Protein AF-A0A658Z6R3-F1 (afdb_monomer_lite)

Secondary structure (DSSP, 8-state):
--SS-SS--BPPPGGG-TTHHHHHHH-HHHHTTTT-BTTGGGGGT------TTTHHHHHHHHHHHHHHH-S-HHHHHHHT-TT--HHHHHHHHHHHH-STT-HHHHTT-TTGGG-PPPPPPHHHHHHTT-HHHHHHH--SHHHHHHHHHHHHHTT-HHHHHHHHHHS---HHHHHHHTT-TT-HHHHH--HHHHTTSTT--HHHHHHHHHTT-S-TTPPPSSTTTT--HHHHHHHHT-HHHHHHHHHTT---GGGTT-

Structure (mmCIF, N/CA/C/O backbone):
data_AF-A0A658Z6R3-F1
#
_entry.id   AF-A0A658Z6R3-F1
#
loop_
_atom_site.group_PDB
_atom_site.id
_atom_site.type_symbol
_atom_site.label_atom_id
_atom_site.label_alt_id
_atom_site.label_comp_id
_atom_site.label_asym_id
_atom_site.label_entity_id
_atom_site.label_seq_id
_atom_site.pdbx_PDB_ins_code
_atom_site.Cartn_x
_atom_site.Cartn_y
_atom_site.Cartn_z
_atom_site.occupancy
_atom_site.B_iso_or_equiv
_atom_site.auth_seq_id
_atom_site.auth_comp_id
_atom_site.auth_asym_id
_atom_site.auth_atom_id
_atom_site.pdbx_PDB_model_num
ATOM 1 N N . MET A 1 1 ? 23.728 -5.553 -7.363 1.00 63.38 1 MET A N 1
ATOM 2 C CA . MET A 1 1 ? 22.760 -4.531 -7.816 1.00 63.38 1 MET A CA 1
ATOM 3 C C . MET A 1 1 ? 21.597 -5.253 -8.490 1.00 63.38 1 MET A C 1
ATOM 5 O O . MET A 1 1 ? 21.820 -6.339 -9.016 1.00 63.38 1 MET A O 1
ATOM 9 N N . THR A 1 2 ? 20.386 -4.711 -8.434 1.00 65.00 2 THR A N 1
ATOM 10 C CA . THR A 1 2 ? 19.168 -5.293 -9.037 1.00 65.00 2 THR A CA 1
ATOM 11 C C . THR A 1 2 ? 18.876 -4.609 -10.367 1.00 65.00 2 THR A C 1
ATOM 13 O O . THR A 1 2 ? 19.195 -3.437 -10.507 1.00 65.00 2 THR A O 1
ATOM 16 N N . LEU A 1 3 ? 18.294 -5.309 -11.343 1.00 66.62 3 LEU A N 1
ATOM 17 C CA . LEU A 1 3 ? 18.075 -4.742 -12.686 1.00 66.62 3 LEU A CA 1
ATOM 18 C C . LEU A 1 3 ? 17.017 -3.631 -12.736 1.00 66.62 3 LEU A C 1
ATOM 20 O O . LEU A 1 3 ? 17.041 -2.833 -13.664 1.00 66.62 3 LEU A O 1
ATOM 24 N N . THR A 1 4 ? 16.109 -3.605 -11.766 1.00 65.62 4 THR A N 1
ATOM 25 C CA . THR A 1 4 ? 15.016 -2.636 -11.595 1.00 65.62 4 THR A CA 1
ATOM 26 C C . THR A 1 4 ? 15.141 -1.972 -10.218 1.00 65.62 4 THR A C 1
ATOM 28 O O . THR A 1 4 ? 16.241 -1.922 -9.658 1.00 65.62 4 THR A O 1
ATOM 31 N N . ASP A 1 5 ? 14.031 -1.518 -9.629 1.00 61.41 5 ASP A N 1
ATOM 32 C CA . ASP A 1 5 ? 13.997 -1.057 -8.245 1.00 61.41 5 ASP A CA 1
ATOM 33 C C . ASP A 1 5 ? 14.549 -2.120 -7.274 1.00 61.41 5 ASP A C 1
ATOM 35 O O . ASP A 1 5 ? 14.272 -3.316 -7.377 1.00 61.41 5 ASP A O 1
ATOM 39 N N . HIS A 1 6 ? 15.370 -1.675 -6.320 1.00 56.41 6 HIS A N 1
ATOM 40 C CA . HIS A 1 6 ? 15.868 -2.493 -5.215 1.00 56.41 6 HIS A CA 1
ATOM 41 C C . HIS A 1 6 ? 14.731 -3.057 -4.345 1.00 56.41 6 HIS A C 1
ATOM 43 O O . HIS A 1 6 ? 14.948 -4.039 -3.634 1.00 56.41 6 HIS A O 1
ATOM 49 N N . PHE A 1 7 ? 13.540 -2.451 -4.411 1.00 55.22 7 PHE A N 1
ATOM 50 C CA . PHE A 1 7 ? 12.362 -2.800 -3.616 1.00 55.22 7 PHE A CA 1
ATOM 51 C C . PHE A 1 7 ? 11.193 -3.357 -4.436 1.00 55.22 7 PHE A C 1
ATOM 53 O O . PHE A 1 7 ? 10.293 -3.958 -3.850 1.00 55.22 7 PHE A O 1
ATOM 60 N N . ASP A 1 8 ? 11.206 -3.192 -5.763 1.00 62.53 8 ASP A N 1
ATOM 61 C CA . ASP A 1 8 ? 10.191 -3.737 -6.666 1.00 62.53 8 ASP A CA 1
ATOM 62 C C . ASP A 1 8 ? 10.819 -4.238 -7.977 1.00 62.53 8 ASP A C 1
ATOM 64 O O . ASP A 1 8 ? 11.625 -3.592 -8.647 1.00 62.53 8 ASP A O 1
ATOM 68 N N . ASN A 1 9 ? 10.433 -5.446 -8.353 1.00 72.12 9 ASN A N 1
ATOM 69 C CA . ASN A 1 9 ? 10.895 -6.096 -9.567 1.00 72.12 9 ASN A CA 1
ATOM 70 C C . ASN A 1 9 ? 9.853 -6.062 -10.693 1.00 72.12 9 ASN A C 1
ATOM 72 O O . ASN A 1 9 ? 10.046 -6.622 -11.779 1.00 72.12 9 ASN A O 1
ATOM 76 N N . ALA A 1 10 ? 8.714 -5.434 -10.430 1.00 76.31 10 ALA A N 1
ATOM 77 C CA . ALA A 1 10 ? 7.759 -5.075 -11.447 1.00 76.31 10 ALA A CA 1
ATOM 78 C C . ALA A 1 10 ? 8.266 -3.860 -12.236 1.00 76.31 10 ALA A C 1
ATOM 80 O O . ALA A 1 10 ? 8.865 -2.937 -11.685 1.00 76.31 10 ALA A O 1
ATOM 81 N N . ILE A 1 11 ? 8.009 -3.847 -13.544 1.00 76.12 11 ILE A N 1
ATOM 82 C CA . ILE A 1 11 ? 8.228 -2.647 -14.353 1.00 76.12 11 ILE A CA 1
ATOM 83 C C . ILE A 1 11 ? 7.283 -1.567 -13.815 1.00 76.12 11 ILE A C 1
ATOM 85 O O . ILE A 1 11 ? 6.076 -1.800 -13.770 1.00 76.12 11 ILE A O 1
ATOM 89 N N . PRO A 1 12 ? 7.775 -0.404 -13.389 1.00 72.00 12 PRO A N 1
ATOM 90 C CA . PRO A 1 12 ? 6.923 0.610 -12.784 1.00 72.00 12 PRO A CA 1
ATOM 91 C C . PRO A 1 12 ? 5.957 1.215 -13.813 1.00 72.00 12 PRO A C 1
ATOM 93 O O . PRO A 1 12 ? 6.217 1.158 -15.021 1.00 72.00 12 PRO A O 1
ATOM 96 N N . PRO A 1 13 ? 4.842 1.810 -13.356 1.00 74.94 13 PRO A N 1
ATOM 97 C CA . PRO A 1 13 ? 3.858 2.435 -14.233 1.00 74.94 13 PRO A CA 1
ATOM 98 C C . PRO A 1 13 ? 4.457 3.441 -15.225 1.00 74.94 13 PRO A C 1
ATOM 100 O O . PRO A 1 13 ? 5.389 4.169 -14.887 1.00 74.94 13 PRO A O 1
ATOM 103 N N . VAL A 1 14 ? 3.881 3.527 -16.433 1.00 73.31 14 VAL A N 1
ATOM 104 C CA . VAL A 1 14 ? 4.395 4.333 -17.566 1.00 73.31 14 VAL A CA 1
ATOM 105 C C . VAL A 1 14 ? 4.674 5.799 -17.213 1.00 73.31 14 VAL A C 1
ATOM 107 O O . VAL A 1 14 ? 5.617 6.391 -17.733 1.00 73.31 14 VAL A O 1
ATOM 110 N N . PHE A 1 15 ? 3.904 6.378 -16.293 1.00 72.06 15 PHE A N 1
ATOM 111 C CA . PHE A 1 15 ? 4.024 7.785 -15.919 1.00 72.06 15 PHE A CA 1
ATOM 112 C C . PHE A 1 15 ? 5.276 8.110 -15.091 1.00 72.06 15 PHE A C 1
ATOM 114 O O . PHE A 1 15 ? 5.607 9.281 -14.921 1.00 72.06 15 PHE A O 1
ATOM 121 N N . TYR A 1 16 ? 6.002 7.091 -14.623 1.00 70.56 16 TYR A N 1
ATOM 122 C CA . TYR A 1 16 ? 7.314 7.249 -13.994 1.00 70.56 16 TYR A CA 1
ATOM 123 C C . TYR A 1 16 ? 8.479 7.255 -15.004 1.00 70.56 16 TYR A C 1
ATOM 125 O O . TYR A 1 16 ? 9.628 7.403 -14.603 1.00 70.56 16 TYR A O 1
ATOM 133 N N . HIS A 1 17 ? 8.242 7.056 -16.308 1.00 74.38 17 HIS A N 1
ATOM 134 C CA . HIS A 1 17 ? 9.320 6.882 -17.296 1.00 74.38 17 HIS A CA 1
ATOM 135 C C . HIS A 1 17 ? 9.722 8.197 -17.981 1.00 74.38 17 HIS A C 1
ATOM 137 O O . HIS A 1 17 ? 8.868 8.936 -18.467 1.00 74.38 17 HIS A O 1
ATOM 143 N N . GLU A 1 18 ? 11.034 8.441 -18.138 1.00 75.12 18 GLU A N 1
ATOM 144 C CA . GLU A 1 18 ? 11.588 9.644 -18.809 1.00 75.12 18 GLU A CA 1
ATOM 145 C C . GLU A 1 18 ? 11.039 9.826 -20.236 1.00 75.12 18 GLU A C 1
ATOM 147 O O . GLU A 1 18 ? 10.797 10.942 -20.690 1.00 75.12 18 GLU A O 1
ATOM 152 N N . HIS A 1 19 ? 10.802 8.723 -20.949 1.00 83.12 19 HIS A N 1
ATOM 153 C CA . HIS A 1 19 ? 10.333 8.734 -22.336 1.00 83.12 19 HIS A CA 1
ATOM 154 C C . HIS A 1 19 ? 8.856 8.348 -22.476 1.00 83.12 19 HIS A C 1
ATOM 156 O O . HIS A 1 19 ? 8.460 7.855 -23.531 1.00 83.12 19 HIS A O 1
ATOM 162 N N . GLN A 1 20 ? 8.038 8.570 -21.441 1.00 83.31 20 GLN A N 1
ATOM 163 C CA . GLN A 1 20 ? 6.630 8.155 -21.411 1.00 83.31 20 GLN A CA 1
ATOM 164 C C . GLN A 1 20 ? 5.836 8.541 -22.670 1.00 83.31 20 GLN A C 1
ATOM 166 O O . GLN A 1 20 ? 5.131 7.696 -23.214 1.00 83.31 20 GLN A O 1
ATOM 171 N N . SER A 1 21 ? 5.999 9.763 -23.196 1.00 86.88 21 SER A N 1
ATOM 172 C CA . SER A 1 21 ? 5.262 10.233 -24.380 1.00 86.88 21 SER A CA 1
ATOM 173 C C . SER A 1 21 ? 5.537 9.363 -25.603 1.00 86.88 21 SER A C 1
ATOM 175 O O . SER A 1 21 ? 4.615 8.976 -26.307 1.00 86.88 21 SER A O 1
ATOM 177 N N . PHE A 1 22 ? 6.796 8.957 -25.811 1.00 89.81 22 PHE A N 1
ATOM 178 C CA . PHE A 1 22 ? 7.153 8.085 -26.929 1.00 89.81 22 PHE A CA 1
ATOM 179 C C . PHE A 1 22 ? 6.397 6.753 -26.870 1.00 89.81 22 PHE A C 1
ATOM 181 O O . PHE A 1 22 ? 5.929 6.277 -27.902 1.00 89.81 22 PHE A O 1
ATOM 188 N N . PHE A 1 23 ? 6.248 6.166 -25.682 1.00 89.06 23 PHE A N 1
ATOM 189 C CA . PHE A 1 23 ? 5.534 4.901 -25.522 1.00 89.06 23 PHE A CA 1
ATOM 190 C C . PHE A 1 23 ? 4.021 5.079 -25.633 1.00 89.06 23 PHE A C 1
ATOM 192 O O . PHE A 1 23 ? 3.391 4.362 -26.407 1.00 89.06 23 PHE A O 1
ATOM 199 N N . LEU A 1 24 ? 3.461 6.083 -24.955 1.00 88.00 24 LEU A N 1
ATOM 200 C CA . LEU A 1 24 ? 2.031 6.404 -24.997 1.00 88.00 24 LEU A CA 1
ATOM 201 C C . LEU A 1 24 ? 1.531 6.689 -26.421 1.00 88.00 24 LEU A C 1
ATOM 203 O O . LEU A 1 24 ? 0.444 6.247 -26.794 1.00 88.00 24 LEU A O 1
ATOM 207 N N . ASP A 1 25 ? 2.341 7.370 -27.232 1.00 91.00 25 ASP A N 1
ATOM 208 C CA . ASP A 1 25 ? 1.963 7.762 -28.590 1.00 91.00 25 ASP A CA 1
ATOM 209 C C . ASP A 1 25 ? 2.066 6.606 -29.602 1.00 91.00 25 ASP A C 1
ATOM 211 O O . ASP A 1 25 ? 1.365 6.600 -30.618 1.00 91.00 25 ASP A O 1
ATOM 215 N N . ASN A 1 26 ? 2.939 5.620 -29.356 1.00 89.81 26 ASN A N 1
ATOM 216 C CA . ASN A 1 26 ? 3.305 4.615 -30.362 1.00 89.81 26 ASN A CA 1
ATOM 217 C C . ASN A 1 26 ? 2.865 3.182 -30.031 1.00 89.81 26 ASN A C 1
ATOM 219 O O . ASN A 1 26 ? 2.606 2.413 -30.965 1.00 89.81 26 ASN A O 1
ATOM 223 N N . PHE A 1 27 ? 2.754 2.822 -28.750 1.00 92.06 27 PHE A N 1
ATOM 224 C CA . PHE A 1 27 ? 2.609 1.437 -28.291 1.00 92.06 27 PHE A CA 1
ATOM 225 C C . PHE A 1 27 ? 1.583 1.348 -27.155 1.00 92.06 27 PHE A C 1
ATOM 227 O O . PHE A 1 27 ? 1.908 1.508 -25.983 1.00 92.06 27 PHE A O 1
ATOM 234 N N . LYS A 1 28 ? 0.312 1.128 -27.499 1.00 86.12 28 LYS A N 1
ATOM 235 C CA . LYS A 1 28 ? -0.775 1.159 -26.508 1.00 86.12 28 LYS A CA 1
ATOM 236 C C . LYS A 1 28 ? -0.770 -0.057 -25.589 1.00 86.12 28 LYS A C 1
ATOM 238 O O . LYS A 1 28 ? -1.047 0.082 -24.408 1.00 86.12 28 LYS A O 1
ATOM 243 N N . GLU A 1 29 ? -0.452 -1.234 -26.119 1.00 89.25 29 GLU A N 1
ATOM 244 C CA . GLU A 1 29 ? -0.552 -2.479 -25.356 1.00 89.25 29 GLU A CA 1
ATOM 245 C C . GLU A 1 29 ? 0.645 -2.653 -24.419 1.00 89.25 29 GLU A C 1
ATOM 247 O O . GLU A 1 29 ? 0.476 -3.097 -23.288 1.00 89.25 29 GLU A O 1
ATOM 252 N N . VAL A 1 30 ? 1.852 -2.245 -24.836 1.00 87.75 30 VAL A N 1
ATOM 253 C CA . VAL A 1 30 ? 3.039 -2.355 -23.971 1.00 87.75 30 VAL A CA 1
ATOM 254 C C . VAL A 1 30 ? 2.954 -1.422 -22.757 1.00 87.75 30 VAL A C 1
ATOM 256 O O . VAL A 1 30 ? 3.534 -1.704 -21.711 1.00 87.75 30 VAL A O 1
ATOM 259 N N . VAL A 1 31 ? 2.205 -0.322 -22.873 1.00 86.19 31 VAL A N 1
ATOM 260 C CA . VAL A 1 31 ? 1.947 0.599 -21.762 1.00 86.19 31 VAL A CA 1
ATOM 261 C C . VAL A 1 31 ? 1.102 -0.059 -20.673 1.00 86.19 31 VAL A C 1
ATOM 263 O O . VAL A 1 31 ? 1.350 0.200 -19.502 1.00 86.19 31 VAL A O 1
ATOM 266 N N . ASP A 1 32 ? 0.179 -0.952 -21.030 1.00 83.75 32 ASP A N 1
ATOM 267 C CA . ASP A 1 32 ? -0.632 -1.715 -20.068 1.00 83.75 32 ASP A CA 1
ATOM 268 C C . ASP A 1 32 ? 0.112 -2.943 -19.512 1.00 83.75 32 ASP A C 1
ATOM 270 O O . ASP A 1 32 ? -0.357 -3.625 -18.601 1.00 83.75 32 ASP A O 1
ATOM 274 N N . GLU A 1 33 ? 1.289 -3.246 -20.062 1.00 84.00 33 GLU A N 1
ATOM 275 C CA . GLU A 1 33 ? 2.176 -4.315 -19.602 1.00 84.00 33 GLU A CA 1
ATOM 276 C C . GLU A 1 33 ? 3.179 -3.863 -18.537 1.00 84.00 33 GLU A C 1
ATOM 278 O O . GLU A 1 33 ? 3.955 -4.682 -18.021 1.00 84.00 33 GLU A O 1
ATOM 283 N N . VAL A 1 34 ? 3.150 -2.578 -18.178 1.00 71.75 34 VAL A N 1
ATOM 284 C CA . VAL A 1 34 ? 3.758 -2.095 -16.939 1.00 71.75 34 VAL A CA 1
ATOM 285 C C . VAL A 1 34 ? 3.158 -2.889 -15.768 1.00 71.75 34 VAL A C 1
ATOM 287 O O . VAL A 1 34 ? 2.020 -3.341 -15.817 1.00 71.75 34 VAL A O 1
ATOM 290 N N . SER A 1 35 ? 3.960 -3.160 -14.747 1.00 71.12 35 SER A N 1
ATOM 291 C CA . SER A 1 35 ? 3.725 -4.116 -13.650 1.00 71.12 35 SER A CA 1
ATOM 292 C C . SER A 1 35 ? 4.043 -5.589 -13.943 1.00 71.12 35 SER A C 1
ATOM 294 O O . SER A 1 35 ? 3.906 -6.442 -13.062 1.00 71.12 35 SER A O 1
ATOM 296 N N . ARG A 1 36 ? 4.549 -5.929 -15.136 1.00 76.94 36 ARG A N 1
ATOM 297 C CA . ARG A 1 36 ? 5.179 -7.242 -15.351 1.00 76.94 36 ARG A CA 1
ATOM 298 C C . ARG A 1 36 ? 6.462 -7.360 -14.534 1.00 76.94 36 ARG A C 1
ATOM 300 O O . ARG A 1 36 ? 7.320 -6.486 -14.589 1.00 76.94 36 ARG A O 1
ATOM 307 N N . TYR A 1 37 ? 6.631 -8.489 -13.854 1.00 75.19 37 TYR A N 1
ATOM 308 C CA . TYR A 1 37 ? 7.883 -8.806 -13.173 1.00 75.19 37 TYR A CA 1
ATOM 309 C C . TYR A 1 37 ? 8.974 -9.135 -14.187 1.00 75.19 37 TYR A C 1
ATOM 311 O O . TYR A 1 37 ? 8.816 -10.054 -15.000 1.00 75.19 37 TYR A O 1
ATOM 319 N N . VAL A 1 38 ? 10.104 -8.437 -14.092 1.00 66.62 38 VAL A N 1
ATOM 320 C CA . VAL A 1 38 ? 11.268 -8.617 -14.975 1.00 66.62 38 VAL A CA 1
ATOM 321 C C . VAL A 1 38 ? 11.874 -10.024 -14.845 1.00 66.62 38 VAL A C 1
ATOM 323 O O . VAL A 1 38 ? 12.450 -10.556 -15.797 1.00 66.62 38 VAL A O 1
ATOM 326 N N . HIS A 1 39 ? 11.642 -10.688 -13.706 1.00 67.69 39 HIS A N 1
ATOM 327 C CA . HIS A 1 39 ? 12.049 -12.076 -13.437 1.00 67.69 39 HIS A CA 1
ATOM 328 C C . HIS A 1 39 ? 10.873 -13.076 -13.398 1.00 67.69 39 HIS A C 1
ATOM 330 O O . HIS A 1 39 ? 11.000 -14.179 -12.865 1.00 67.69 39 HIS A O 1
ATOM 336 N N . GLY A 1 40 ? 9.706 -12.716 -13.945 1.00 66.44 40 GLY A N 1
ATOM 337 C CA . GLY A 1 40 ? 8.499 -13.543 -13.843 1.00 66.44 40 GLY A CA 1
ATOM 338 C C . GLY A 1 40 ? 8.033 -13.738 -12.392 1.00 66.44 40 GLY A C 1
ATOM 339 O O . GLY A 1 40 ? 8.398 -12.975 -11.503 1.00 66.44 40 GLY A O 1
ATOM 340 N N . ASN A 1 41 ? 7.221 -14.767 -12.127 1.00 67.25 41 ASN A N 1
ATOM 341 C CA . ASN A 1 41 ? 6.588 -14.948 -10.810 1.00 67.25 41 ASN A CA 1
ATOM 342 C C . ASN A 1 41 ? 7.574 -15.190 -9.652 1.00 67.25 41 ASN A C 1
ATOM 344 O O . ASN A 1 41 ? 7.242 -14.850 -8.522 1.00 67.25 41 ASN A O 1
ATOM 348 N N . GLN A 1 42 ? 8.766 -15.741 -9.911 1.00 62.62 42 GLN A N 1
ATOM 349 C CA . GLN A 1 42 ? 9.811 -15.911 -8.883 1.00 62.62 42 GLN A CA 1
ATOM 350 C C . GLN A 1 42 ? 10.365 -14.564 -8.405 1.00 62.62 42 GLN A C 1
ATOM 352 O O . GLN A 1 42 ? 10.710 -14.394 -7.241 1.00 62.62 42 GLN A O 1
ATOM 357 N N . GLY A 1 43 ? 10.340 -13.572 -9.292 1.00 62.09 43 GLY A N 1
ATOM 358 C CA . GLY A 1 43 ? 10.730 -12.205 -9.008 1.00 62.09 43 GLY A CA 1
ATOM 359 C C . GLY A 1 43 ? 9.809 -11.434 -8.065 1.00 62.09 43 GLY A C 1
ATOM 360 O O . GLY A 1 43 ? 10.108 -10.278 -7.795 1.00 62.09 43 GLY A O 1
ATOM 361 N N . LYS A 1 44 ? 8.697 -12.028 -7.611 1.00 66.38 44 LYS A N 1
ATOM 362 C CA . LYS A 1 44 ? 7.804 -11.444 -6.597 1.00 66.38 44 LYS A CA 1
ATOM 363 C C . LYS A 1 44 ? 8.381 -11.529 -5.189 1.00 66.38 44 LYS A C 1
ATOM 365 O O . LYS A 1 44 ? 8.063 -10.693 -4.355 1.00 66.38 44 LYS A O 1
ATOM 370 N N . THR A 1 45 ? 9.157 -12.576 -4.922 1.00 61.12 45 THR A N 1
ATOM 371 C CA . THR A 1 45 ? 9.652 -12.906 -3.581 1.00 61.12 45 THR A CA 1
ATOM 372 C C . THR A 1 45 ? 11.166 -12.808 -3.491 1.00 61.12 45 THR A C 1
ATOM 374 O O . THR A 1 45 ? 11.668 -12.397 -2.453 1.00 61.12 45 THR A O 1
ATOM 377 N N . ASP A 1 46 ? 11.880 -13.125 -4.576 1.00 65.31 46 ASP A N 1
ATOM 378 C CA . ASP A 1 46 ? 13.340 -13.076 -4.632 1.00 65.31 46 ASP A CA 1
ATOM 379 C C . ASP A 1 46 ? 13.795 -12.175 -5.780 1.00 65.31 46 ASP A C 1
ATOM 381 O O . ASP A 1 46 ? 13.755 -12.560 -6.951 1.00 65.31 46 ASP A O 1
ATOM 385 N N . VAL A 1 47 ? 14.239 -10.960 -5.443 1.00 69.62 47 VAL A N 1
ATOM 386 C CA . VAL A 1 47 ? 14.840 -10.037 -6.414 1.00 69.62 47 VAL A CA 1
ATOM 387 C C . VAL A 1 47 ? 16.313 -10.430 -6.625 1.00 69.62 47 VAL A C 1
ATOM 389 O O . VAL A 1 47 ? 17.113 -10.330 -5.691 1.00 69.62 47 VAL A O 1
ATOM 392 N N . PRO A 1 48 ? 16.719 -10.877 -7.829 1.00 69.00 48 PRO A N 1
ATOM 393 C CA . PRO A 1 48 ? 18.090 -11.276 -8.117 1.00 69.00 48 PRO A CA 1
ATOM 394 C C . PRO A 1 48 ? 19.074 -10.116 -7.977 1.00 69.00 48 PRO A C 1
ATOM 396 O O . PRO A 1 48 ? 18.873 -9.013 -8.493 1.00 69.00 48 PRO A O 1
ATOM 399 N N . ILE A 1 49 ? 20.197 -10.402 -7.321 1.00 71.75 49 ILE A N 1
ATOM 400 C CA . ILE A 1 49 ? 21.301 -9.462 -7.150 1.00 71.75 49 ILE A CA 1
ATOM 401 C C . ILE A 1 49 ? 22.439 -9.880 -8.077 1.00 71.75 49 ILE A C 1
ATOM 403 O O . ILE A 1 49 ? 23.029 -10.946 -7.926 1.00 71.75 49 ILE A O 1
ATOM 407 N N . PHE A 1 50 ? 22.792 -9.003 -9.009 1.00 72.75 50 PHE A N 1
ATOM 408 C CA . PHE A 1 50 ? 23.884 -9.223 -9.949 1.00 72.75 50 PHE A CA 1
ATOM 409 C C . PHE A 1 50 ? 25.157 -8.511 -9.483 1.00 72.75 50 PHE A C 1
ATOM 411 O O . PHE A 1 50 ? 25.117 -7.392 -8.948 1.00 72.75 50 PHE A O 1
ATOM 418 N N . ASN A 1 51 ? 26.304 -9.145 -9.718 1.00 66.94 51 ASN A N 1
ATOM 419 C CA . ASN A 1 51 ? 27.604 -8.482 -9.645 1.00 66.94 51 ASN A CA 1
ATOM 420 C C . ASN A 1 51 ? 27.846 -7.650 -10.923 1.00 66.94 51 ASN A C 1
ATOM 422 O O . ASN A 1 51 ? 27.107 -7.756 -11.899 1.00 66.94 51 ASN A O 1
ATOM 426 N N . THR A 1 52 ? 28.888 -6.816 -10.933 1.00 69.88 52 THR A N 1
ATOM 427 C CA . THR A 1 52 ? 29.219 -5.939 -12.074 1.00 69.88 52 THR A CA 1
ATOM 428 C C . THR A 1 52 ? 29.510 -6.699 -13.370 1.00 69.88 52 THR A C 1
ATOM 430 O O . THR A 1 52 ? 29.209 -6.195 -14.450 1.00 69.88 52 THR A O 1
ATOM 433 N N . LYS A 1 53 ? 30.069 -7.910 -13.278 1.00 73.62 53 LYS A N 1
ATOM 434 C CA . LYS A 1 53 ? 30.441 -8.744 -14.428 1.00 73.62 53 LYS A CA 1
ATOM 435 C C . LYS A 1 53 ? 29.213 -9.338 -15.122 1.00 73.62 53 LYS A C 1
ATOM 437 O O . LYS A 1 53 ? 29.109 -9.271 -16.344 1.00 73.62 53 LYS A O 1
ATOM 442 N N . ASP A 1 54 ? 28.280 -9.876 -14.347 1.00 75.62 54 ASP A N 1
ATOM 443 C CA . ASP A 1 54 ? 27.097 -10.583 -14.854 1.00 75.62 54 ASP A CA 1
ATOM 444 C C . ASP A 1 54 ? 25.970 -9.621 -15.241 1.00 75.62 54 ASP A C 1
ATOM 446 O O . ASP A 1 54 ? 24.989 -9.995 -15.879 1.00 75.62 54 ASP A O 1
ATOM 450 N N . MET A 1 55 ? 26.140 -8.347 -14.907 1.00 75.62 55 MET A N 1
ATOM 451 C CA . MET A 1 55 ? 25.129 -7.324 -15.057 1.00 75.62 55 MET A CA 1
ATOM 452 C C . MET A 1 55 ? 24.679 -7.080 -16.493 1.00 75.62 55 MET A C 1
ATOM 454 O O . MET A 1 55 ? 23.488 -7.043 -16.797 1.00 75.62 55 MET A O 1
ATOM 458 N N . ARG A 1 56 ? 25.651 -6.922 -17.396 1.00 76.50 56 ARG A N 1
ATOM 459 C CA . ARG A 1 56 ? 25.387 -6.675 -18.816 1.00 76.50 56 ARG A CA 1
ATOM 460 C C . ARG A 1 56 ? 24.622 -7.837 -19.439 1.00 76.50 56 ARG A C 1
ATOM 462 O O . ARG A 1 56 ? 23.741 -7.625 -20.269 1.00 76.50 56 ARG A O 1
ATOM 469 N N . LEU A 1 57 ? 24.961 -9.054 -19.019 1.00 81.19 57 LEU A N 1
ATOM 470 C CA . LEU A 1 57 ? 24.273 -10.262 -19.441 1.00 81.19 57 LEU A CA 1
ATOM 471 C C . LEU A 1 57 ? 22.854 -10.315 -18.860 1.00 81.19 57 LEU A C 1
ATOM 473 O O . LEU A 1 57 ? 21.920 -10.607 -19.601 1.00 81.19 57 LEU A O 1
ATOM 477 N N . GLY A 1 58 ? 22.689 -9.966 -17.581 1.00 80.62 58 GLY A N 1
ATOM 478 C CA . GLY A 1 58 ? 21.390 -9.845 -16.919 1.00 80.62 58 GLY A CA 1
ATOM 479 C C . GLY A 1 58 ? 20.443 -8.913 -17.674 1.00 80.62 58 GLY A C 1
ATOM 480 O O . GLY A 1 58 ? 19.368 -9.347 -18.082 1.00 80.62 58 GLY A O 1
ATOM 481 N N . ILE A 1 59 ? 20.867 -7.677 -17.962 1.00 81.12 59 ILE A N 1
ATOM 482 C CA . ILE A 1 59 ? 20.068 -6.724 -18.755 1.00 81.12 59 ILE A CA 1
ATOM 483 C C . ILE A 1 59 ? 19.658 -7.345 -20.088 1.00 81.12 59 ILE A C 1
ATOM 485 O O . ILE A 1 59 ? 18.480 -7.338 -20.430 1.00 81.12 59 ILE A O 1
ATOM 489 N N . GLY A 1 60 ? 20.614 -7.901 -20.837 1.00 83.25 60 GLY A N 1
ATOM 490 C CA . GLY A 1 60 ? 20.340 -8.464 -22.158 1.00 83.25 60 GLY A CA 1
ATOM 491 C C . GLY A 1 60 ? 19.308 -9.592 -22.116 1.00 83.25 60 GLY A C 1
ATOM 492 O O . GLY A 1 60 ? 18.342 -9.570 -22.876 1.00 83.25 60 GLY A O 1
ATOM 493 N N . LEU A 1 61 ? 19.479 -10.558 -21.210 1.00 85.62 61 LEU A N 1
ATOM 494 C CA . LEU A 1 61 ? 18.575 -11.704 -21.087 1.00 85.62 61 LEU A CA 1
ATOM 495 C C . LEU A 1 61 ? 17.166 -11.280 -20.663 1.00 85.62 61 LEU A C 1
ATOM 497 O O . LEU A 1 61 ? 16.189 -11.726 -21.266 1.00 85.62 61 LEU A O 1
ATOM 501 N N . HIS A 1 62 ? 17.058 -10.394 -19.672 1.00 81.12 62 HIS A N 1
ATOM 502 C CA . HIS A 1 62 ? 15.766 -9.931 -19.171 1.00 81.12 62 HIS A CA 1
ATOM 503 C C . HIS A 1 62 ? 15.049 -9.006 -20.156 1.00 81.12 62 HIS A C 1
ATOM 505 O O . HIS A 1 62 ? 13.830 -9.094 -20.295 1.00 81.12 62 HIS A O 1
ATOM 511 N N . LEU A 1 63 ? 15.790 -8.201 -20.922 1.00 85.81 63 LEU A N 1
ATOM 512 C CA . LEU A 1 63 ? 15.223 -7.391 -21.995 1.00 85.81 63 LEU A CA 1
ATOM 513 C C . LEU A 1 63 ? 14.648 -8.272 -23.105 1.00 85.81 63 LEU A C 1
ATOM 515 O O . LEU A 1 63 ? 13.521 -8.064 -23.552 1.00 85.81 63 LEU A O 1
ATOM 519 N N . ILE A 1 64 ? 15.408 -9.287 -23.527 1.00 87.69 64 ILE A N 1
ATOM 520 C CA . ILE A 1 64 ? 14.968 -10.245 -24.544 1.00 87.69 64 ILE A CA 1
ATOM 521 C C . ILE A 1 64 ? 13.717 -10.989 -24.068 1.00 87.69 64 ILE A C 1
ATOM 523 O O . ILE A 1 64 ? 12.766 -11.121 -24.839 1.00 87.69 64 ILE A O 1
ATOM 527 N N . ASP A 1 65 ? 13.694 -11.464 -22.820 1.00 86.06 65 ASP A N 1
ATOM 528 C CA . ASP A 1 65 ? 12.521 -12.136 -22.254 1.00 86.06 65 ASP A CA 1
ATOM 529 C C . ASP A 1 65 ? 11.302 -11.206 -22.208 1.00 86.06 65 ASP A C 1
ATOM 531 O O . ASP A 1 65 ? 10.210 -11.603 -22.629 1.00 86.06 65 ASP A O 1
ATOM 535 N N . PHE A 1 66 ? 11.493 -9.949 -21.782 1.00 86.25 66 PHE A N 1
ATOM 536 C CA . PHE A 1 66 ? 10.424 -8.958 -21.745 1.00 86.25 66 PHE A CA 1
ATOM 537 C C . PHE A 1 66 ? 9.789 -8.763 -23.125 1.00 86.25 66 PHE A C 1
ATOM 539 O O . PHE A 1 66 ? 8.575 -8.953 -23.264 1.00 86.25 66 PHE A O 1
ATOM 546 N N . ILE A 1 67 ? 10.618 -8.464 -24.134 1.00 90.12 67 ILE A N 1
ATOM 547 C CA . ILE A 1 67 ? 10.196 -8.206 -25.517 1.00 90.12 67 ILE A CA 1
ATOM 548 C C . ILE A 1 67 ? 9.496 -9.437 -26.100 1.00 90.12 67 ILE A C 1
ATOM 550 O O . ILE A 1 67 ? 8.405 -9.320 -26.650 1.00 90.12 67 ILE A O 1
ATOM 554 N N . ARG A 1 68 ? 10.070 -10.641 -25.949 1.00 89.44 68 ARG A N 1
ATOM 555 C CA . ARG A 1 68 ? 9.483 -11.884 -26.497 1.00 89.44 68 ARG A CA 1
ATOM 556 C C . ARG A 1 68 ? 8.096 -12.184 -25.939 1.00 89.44 68 ARG A C 1
ATOM 558 O O . ARG A 1 68 ? 7.270 -12.750 -26.649 1.00 89.44 68 ARG A O 1
ATOM 565 N N . LYS A 1 69 ? 7.854 -11.827 -24.679 1.00 88.44 69 LYS A N 1
ATOM 566 C CA . LYS A 1 69 ? 6.577 -12.047 -23.990 1.00 88.44 69 LYS A CA 1
ATOM 567 C C . LYS A 1 69 ? 5.608 -10.870 -24.099 1.00 88.44 69 LYS A C 1
ATOM 569 O O . LYS A 1 69 ? 4.485 -11.002 -23.619 1.00 88.44 69 LYS A O 1
ATOM 574 N N . SER A 1 70 ? 6.018 -9.747 -24.693 1.00 89.88 70 SER A N 1
ATOM 575 C CA . SER A 1 70 ? 5.103 -8.628 -24.914 1.00 89.88 70 SER A CA 1
ATOM 576 C C . SER A 1 70 ? 3.991 -9.039 -25.867 1.00 89.88 70 SER A C 1
ATOM 578 O O . SER A 1 70 ? 4.249 -9.761 -26.829 1.00 89.88 70 SER A O 1
ATOM 580 N N . LYS A 1 71 ? 2.755 -8.646 -25.574 1.00 91.69 71 LYS A N 1
ATOM 581 C CA . LYS A 1 71 ? 1.568 -8.847 -26.410 1.00 91.69 71 LYS A CA 1
ATOM 582 C C . LYS A 1 71 ? 1.513 -7.812 -27.529 1.00 91.69 71 LYS A C 1
ATOM 584 O O . LYS A 1 71 ? 1.079 -8.171 -28.622 1.00 91.69 71 LYS A O 1
ATOM 589 N N . ASP A 1 72 ? 2.079 -6.626 -27.298 1.00 93.50 72 ASP A N 1
ATOM 590 C CA . ASP A 1 72 ? 2.158 -5.546 -28.279 1.00 93.50 72 ASP A CA 1
ATOM 591 C C . ASP A 1 72 ? 3.009 -5.955 -29.495 1.00 93.50 72 ASP A C 1
ATOM 593 O O . ASP A 1 72 ? 4.247 -5.960 -29.483 1.00 93.50 72 ASP A O 1
ATOM 597 N N . GLN A 1 73 ? 2.333 -6.337 -30.580 1.00 93.12 73 GLN A N 1
ATOM 598 C CA . GLN A 1 73 ? 3.000 -6.778 -31.801 1.00 93.12 73 GLN A CA 1
ATOM 599 C C . GLN A 1 73 ? 3.838 -5.660 -32.428 1.00 93.12 73 GLN A C 1
ATOM 601 O O . GLN A 1 73 ? 4.953 -5.924 -32.882 1.00 93.12 73 GLN A O 1
ATOM 606 N N . ARG A 1 74 ? 3.335 -4.423 -32.411 1.00 93.50 74 ARG A N 1
ATOM 607 C CA . ARG A 1 74 ? 4.010 -3.268 -33.009 1.00 93.50 74 ARG A CA 1
ATOM 608 C C . ARG A 1 74 ? 5.291 -2.938 -32.249 1.00 93.50 74 ARG A C 1
ATOM 610 O O . ARG A 1 74 ? 6.311 -2.639 -32.867 1.00 93.50 74 ARG A O 1
ATOM 617 N N . PHE A 1 75 ? 5.258 -3.041 -30.924 1.00 93.50 75 PHE A N 1
ATOM 618 C CA . PHE A 1 75 ? 6.441 -2.902 -30.084 1.00 93.50 75 PHE A CA 1
ATOM 619 C C . PHE A 1 75 ? 7.479 -3.990 -30.382 1.00 93.50 75 PHE A C 1
ATOM 621 O O . PHE A 1 75 ? 8.648 -3.677 -30.601 1.00 93.50 75 PHE A O 1
ATOM 628 N N . ARG A 1 76 ? 7.072 -5.264 -30.481 1.00 93.44 76 ARG A N 1
ATOM 629 C CA . ARG A 1 76 ? 8.001 -6.354 -30.839 1.00 93.44 76 ARG A CA 1
ATOM 630 C C . ARG A 1 76 ? 8.651 -6.140 -32.203 1.00 93.44 76 ARG A C 1
ATOM 632 O O . ARG A 1 76 ? 9.859 -6.314 -32.330 1.00 93.44 76 ARG A O 1
ATOM 639 N N . GLU A 1 77 ? 7.873 -5.754 -33.211 1.00 93.19 77 GLU A N 1
ATOM 640 C CA . GLU A 1 77 ? 8.384 -5.452 -34.553 1.00 93.19 77 GLU A CA 1
ATOM 641 C C . GLU A 1 77 ? 9.381 -4.289 -34.531 1.00 93.19 77 GLU A C 1
ATOM 643 O O . GLU A 1 77 ? 10.444 -4.377 -35.149 1.00 93.19 77 GLU A O 1
ATOM 648 N N . PHE A 1 78 ? 9.083 -3.240 -33.759 1.00 93.75 78 PHE A N 1
ATOM 649 C CA . PHE A 1 78 ? 10.003 -2.130 -33.526 1.00 93.75 78 PHE A CA 1
ATOM 650 C C . PHE A 1 78 ? 11.317 -2.602 -32.883 1.00 93.75 78 PHE A C 1
ATOM 652 O O . PHE A 1 78 ? 12.393 -2.267 -33.376 1.00 93.75 78 PHE A O 1
ATOM 659 N N . CYS A 1 79 ? 11.251 -3.436 -31.841 1.00 91.62 79 CYS A N 1
ATOM 660 C CA . CYS A 1 79 ? 12.432 -3.969 -31.158 1.00 91.62 79 CYS A CA 1
ATOM 661 C C . CYS A 1 79 ? 13.258 -4.943 -32.010 1.00 91.62 79 CYS A C 1
ATOM 663 O O . CYS A 1 79 ? 14.477 -4.996 -31.872 1.00 91.62 79 CYS A O 1
ATOM 665 N N . TYR A 1 80 ? 12.619 -5.739 -32.871 1.00 90.31 80 TYR A N 1
ATOM 666 C CA . TYR A 1 80 ? 13.301 -6.702 -33.745 1.00 90.31 80 TYR A CA 1
ATOM 667 C C . TYR A 1 80 ? 13.857 -6.080 -35.025 1.00 90.31 80 TYR A C 1
ATOM 669 O O . TYR A 1 80 ? 14.480 -6.777 -35.834 1.00 90.31 80 TYR A O 1
ATOM 677 N N . ASN A 1 81 ? 13.676 -4.773 -35.210 1.00 89.75 81 ASN A N 1
ATOM 678 C CA . ASN A 1 81 ? 14.294 -4.056 -36.305 1.00 89.75 81 ASN A CA 1
ATOM 679 C C . ASN A 1 81 ? 15.826 -4.132 -36.190 1.00 89.75 81 ASN A C 1
ATOM 681 O O . ASN A 1 81 ? 16.433 -3.605 -35.260 1.00 89.75 81 ASN A O 1
ATOM 685 N N . LYS A 1 82 ? 16.462 -4.762 -37.185 1.00 79.81 82 LYS A N 1
ATOM 686 C CA . LYS A 1 82 ? 17.924 -4.932 -37.251 1.00 79.81 82 LYS A CA 1
ATOM 687 C C . LYS A 1 82 ? 18.694 -3.608 -37.307 1.00 79.81 82 LYS A C 1
ATOM 689 O O . LYS A 1 82 ? 19.890 -3.608 -37.041 1.00 79.81 82 LYS A O 1
ATOM 694 N N . ASN A 1 83 ? 18.015 -2.512 -37.640 1.00 88.56 83 ASN A N 1
ATOM 695 C CA . ASN A 1 83 ? 18.584 -1.175 -37.770 1.00 88.56 83 ASN A CA 1
ATOM 696 C C . ASN A 1 83 ? 18.092 -0.225 -36.669 1.00 88.56 83 ASN A C 1
ATOM 698 O O . ASN A 1 83 ? 17.985 0.976 -36.910 1.00 88.56 83 ASN A O 1
ATOM 702 N N . ILE A 1 84 ? 17.737 -0.743 -35.488 1.00 86.81 84 ILE A N 1
ATOM 703 C CA . ILE A 1 84 ? 17.337 0.112 -34.372 1.00 86.81 84 ILE A CA 1
ATOM 704 C C . ILE A 1 84 ? 18.477 1.065 -33.994 1.00 86.81 84 ILE A C 1
ATOM 706 O O . ILE A 1 84 ? 19.621 0.648 -33.797 1.00 86.81 84 ILE A O 1
ATOM 710 N N . ASP A 1 85 ? 18.175 2.359 -33.938 1.00 86.38 85 ASP A N 1
ATOM 711 C CA . ASP A 1 85 ? 19.175 3.365 -33.612 1.00 86.38 85 ASP A CA 1
ATOM 712 C C . ASP A 1 85 ? 19.497 3.356 -32.102 1.00 86.38 85 ASP A C 1
ATOM 714 O O . ASP A 1 85 ? 18.669 2.928 -31.287 1.00 86.38 85 ASP A O 1
ATOM 718 N N . PRO A 1 86 ? 20.685 3.841 -31.694 1.00 81.38 86 PRO A N 1
ATOM 719 C CA . PRO A 1 86 ? 21.090 3.837 -30.291 1.00 81.38 86 PRO A CA 1
ATOM 720 C C . PRO A 1 86 ? 20.129 4.570 -29.347 1.00 81.38 86 PRO A C 1
ATOM 722 O O . PRO A 1 86 ? 19.998 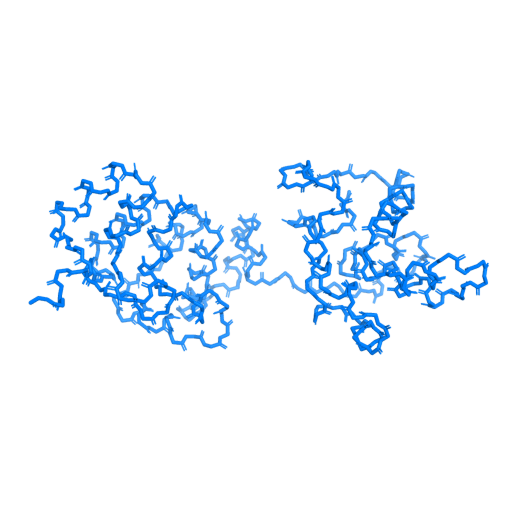4.162 -28.197 1.00 81.38 86 PRO A O 1
ATOM 725 N N . VAL A 1 87 ? 19.443 5.621 -29.812 1.00 84.06 87 VAL A N 1
ATOM 726 C CA . VAL A 1 87 ? 18.500 6.395 -28.989 1.00 84.06 87 VAL A CA 1
ATOM 727 C C . VAL A 1 87 ? 17.219 5.593 -28.771 1.00 84.06 87 VAL A C 1
ATOM 729 O O . VAL A 1 87 ? 16.703 5.537 -27.659 1.00 84.06 87 VAL A O 1
ATOM 732 N N . SER A 1 88 ? 16.715 4.926 -29.806 1.00 86.44 88 SER A N 1
ATOM 733 C CA . SER A 1 88 ? 15.577 4.009 -29.688 1.00 86.44 88 SER A CA 1
ATOM 734 C C . SER A 1 88 ? 15.881 2.813 -28.786 1.00 86.44 88 SER A C 1
ATOM 736 O O . SER A 1 88 ? 15.035 2.420 -27.982 1.00 86.44 88 SER A O 1
ATOM 738 N N . LEU A 1 89 ? 17.093 2.257 -28.875 1.00 84.75 89 LEU A N 1
ATOM 739 C CA . LEU A 1 89 ? 17.531 1.182 -27.987 1.00 84.75 89 LEU A CA 1
ATOM 740 C C . LEU A 1 89 ? 17.604 1.651 -26.526 1.00 84.75 89 LEU A C 1
ATOM 742 O O . LEU A 1 89 ? 17.110 0.952 -25.643 1.00 84.75 89 LEU A O 1
ATOM 746 N N . ASP A 1 90 ? 18.160 2.839 -26.280 1.00 80.00 90 ASP A N 1
ATOM 747 C CA . ASP A 1 90 ? 18.192 3.457 -24.951 1.00 80.00 90 ASP A CA 1
ATOM 748 C C . ASP A 1 90 ? 16.775 3.645 -24.391 1.00 80.00 90 ASP A C 1
ATOM 750 O O . ASP A 1 90 ? 16.491 3.213 -23.278 1.00 80.00 90 ASP A O 1
ATOM 754 N N . ARG A 1 91 ? 15.833 4.147 -25.202 1.00 86.00 91 ARG A N 1
ATOM 755 C CA . ARG A 1 91 ? 14.422 4.285 -24.804 1.00 86.00 91 ARG A CA 1
ATOM 756 C C . ARG A 1 91 ? 13.794 2.964 -24.370 1.00 86.00 91 ARG A C 1
ATOM 758 O O . ARG A 1 91 ? 13.096 2.942 -23.362 1.00 86.00 91 ARG A O 1
ATOM 765 N N . ILE A 1 92 ? 14.032 1.876 -25.107 1.00 87.19 92 ILE A N 1
ATOM 766 C CA . ILE A 1 92 ? 13.518 0.539 -24.760 1.00 87.19 92 ILE A CA 1
ATOM 767 C C . ILE A 1 92 ? 14.118 0.055 -23.441 1.00 87.19 92 ILE A C 1
ATOM 769 O O . ILE A 1 92 ? 13.398 -0.436 -22.575 1.00 87.19 92 ILE A O 1
ATOM 773 N N . ILE A 1 93 ? 15.433 0.189 -23.280 1.00 82.06 93 ILE A N 1
ATOM 774 C CA . ILE A 1 93 ? 16.126 -0.226 -22.060 1.00 82.06 93 ILE A CA 1
ATOM 775 C C . ILE A 1 93 ? 15.601 0.571 -20.858 1.00 82.06 93 ILE A C 1
ATOM 777 O O . ILE A 1 93 ? 15.284 -0.018 -19.825 1.00 82.06 93 ILE A O 1
ATOM 781 N N . ASN A 1 94 ? 15.426 1.883 -21.017 1.00 78.75 94 ASN A N 1
ATOM 782 C CA . ASN A 1 94 ? 14.903 2.779 -19.986 1.00 78.75 94 ASN A CA 1
ATOM 783 C C . ASN A 1 94 ? 13.445 2.479 -19.645 1.00 78.75 94 ASN A C 1
ATOM 785 O O . ASN A 1 94 ? 13.055 2.618 -18.493 1.00 78.75 94 ASN A O 1
ATOM 789 N N . PHE A 1 95 ? 12.656 2.028 -20.616 1.00 81.62 95 PHE A N 1
ATOM 790 C CA . PHE A 1 95 ? 11.281 1.611 -20.375 1.00 81.62 95 PHE A CA 1
ATOM 791 C C . PHE A 1 95 ? 11.182 0.322 -19.553 1.00 81.62 95 PHE A C 1
ATOM 793 O O . PHE A 1 95 ? 10.261 0.161 -18.764 1.00 81.62 95 PHE A O 1
ATOM 800 N N . VAL A 1 96 ? 12.122 -0.613 -19.708 1.00 80.69 96 VAL A N 1
ATOM 801 C CA . VAL A 1 96 ? 12.060 -1.900 -18.992 1.00 80.69 96 VAL A CA 1
ATOM 802 C C . VAL A 1 96 ? 12.741 -1.838 -17.624 1.00 80.69 96 VAL A C 1
ATOM 804 O O . VAL A 1 96 ? 12.227 -2.397 -16.662 1.00 80.69 96 VAL A O 1
ATOM 807 N N . PHE A 1 97 ? 13.888 -1.168 -17.518 1.00 76.75 97 PHE A N 1
ATOM 808 C CA . PHE A 1 97 ? 14.722 -1.196 -16.307 1.00 76.75 97 PHE A CA 1
ATOM 809 C C . PHE A 1 97 ? 14.712 0.109 -15.508 1.00 76.75 97 PHE A C 1
ATOM 811 O O . PHE A 1 97 ? 15.203 0.138 -14.383 1.00 76.75 97 PHE A O 1
ATOM 818 N N . GLN A 1 98 ? 14.117 1.164 -16.070 1.00 66.50 98 GLN A N 1
ATOM 819 C CA . GLN A 1 98 ? 14.133 2.525 -15.549 1.00 66.50 98 GLN A CA 1
ATOM 820 C C . GLN A 1 98 ? 15.518 3.140 -15.335 1.00 66.50 98 GLN A C 1
ATOM 822 O O . GLN A 1 98 ? 16.556 2.505 -15.168 1.00 66.50 98 GLN A O 1
ATOM 827 N N . LEU A 1 99 ? 15.519 4.464 -15.385 1.00 53.94 99 LEU A N 1
ATOM 828 C CA . LEU A 1 99 ? 16.716 5.298 -15.358 1.00 53.94 99 LEU A CA 1
ATOM 829 C C . LEU A 1 99 ? 17.248 5.565 -13.958 1.00 53.94 99 LEU A C 1
ATOM 831 O O . LEU A 1 99 ? 18.413 5.928 -13.784 1.00 53.94 99 LEU A O 1
ATOM 835 N N . GLU A 1 100 ? 16.375 5.373 -12.980 1.00 50.69 100 GLU A N 1
ATOM 836 C CA . GLU A 1 100 ? 16.595 5.631 -11.564 1.00 50.69 100 GLU A CA 1
ATOM 837 C C . GLU A 1 100 ? 17.403 4.505 -10.906 1.00 50.69 100 GLU A C 1
ATOM 839 O O . GLU A 1 100 ? 18.009 4.713 -9.859 1.00 50.69 100 GLU A O 1
ATOM 844 N N . TYR A 1 101 ? 17.519 3.351 -11.575 1.00 55.78 101 TYR A N 1
ATOM 845 C CA . TYR A 1 101 ? 18.187 2.157 -11.060 1.00 55.78 101 TYR A CA 1
ATOM 846 C C . TYR A 1 101 ? 19.401 1.775 -11.906 1.00 55.78 101 TYR A C 1
ATOM 848 O O . TYR A 1 101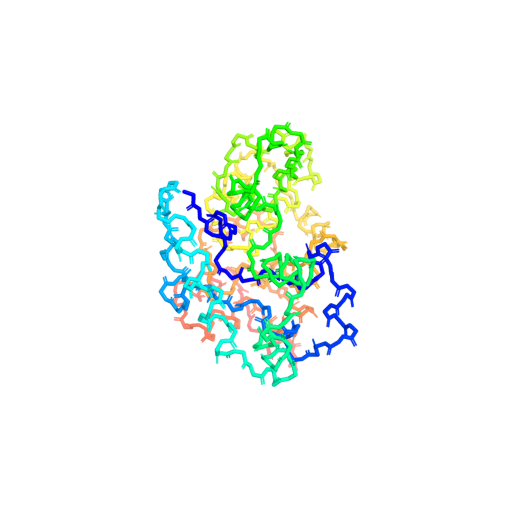 ? 19.601 0.622 -12.258 1.00 55.78 101 TYR A O 1
ATOM 856 N N . HIS A 1 102 ? 20.237 2.783 -12.187 1.00 51.53 102 HIS A N 1
ATOM 857 C CA . HIS A 1 102 ? 21.698 2.744 -12.372 1.00 51.53 102 HIS A CA 1
ATOM 858 C C . HIS A 1 102 ? 22.352 1.879 -13.454 1.00 51.53 102 HIS A C 1
ATOM 860 O O . HIS A 1 102 ? 23.463 2.188 -13.886 1.00 51.53 102 HIS A O 1
ATOM 866 N N . ILE A 1 103 ? 21.747 0.798 -13.906 1.00 52.34 103 ILE A N 1
ATOM 867 C CA . ILE A 1 103 ? 22.522 -0.304 -14.456 1.00 52.34 103 ILE A CA 1
ATOM 868 C C . ILE A 1 103 ? 22.814 -0.160 -15.958 1.00 52.34 103 ILE A C 1
ATOM 870 O O . ILE A 1 103 ? 23.973 -0.350 -16.347 1.00 52.34 103 ILE A O 1
ATOM 874 N N . PRO A 1 104 ? 21.864 0.273 -16.805 1.00 49.78 104 PRO A N 1
ATOM 875 C CA . PRO A 1 104 ? 22.166 0.626 -18.191 1.00 49.78 104 PRO A CA 1
ATOM 876 C C . PRO A 1 104 ? 23.222 1.736 -18.322 1.00 49.78 104 PRO A C 1
ATOM 878 O O . PRO A 1 104 ? 24.098 1.669 -19.183 1.00 49.78 104 PRO A O 1
ATOM 881 N N . ARG A 1 105 ? 23.202 2.728 -17.416 1.00 48.31 105 ARG A N 1
ATOM 882 C CA . ARG A 1 105 ? 24.122 3.881 -17.434 1.00 48.31 105 ARG A CA 1
ATOM 883 C C . ARG A 1 105 ? 25.503 3.568 -16.828 1.00 48.31 105 ARG A C 1
ATOM 885 O O . ARG A 1 105 ? 26.500 4.091 -17.325 1.00 48.31 105 ARG A O 1
ATOM 892 N N . MET A 1 106 ? 25.603 2.675 -15.831 1.00 50.53 106 MET A N 1
ATOM 893 C CA . MET A 1 106 ? 26.890 2.198 -15.276 1.00 50.53 106 MET A CA 1
ATOM 894 C C . MET A 1 106 ? 27.721 1.391 -16.274 1.00 50.53 106 MET A C 1
ATOM 896 O O . MET A 1 106 ? 28.946 1.388 -16.195 1.00 50.53 106 MET A O 1
ATOM 900 N N . LEU A 1 107 ? 27.068 0.711 -17.216 1.00 51.44 107 LEU A N 1
ATOM 901 C CA . LEU A 1 107 ? 27.749 -0.049 -18.264 1.00 51.44 107 LEU A CA 1
ATOM 902 C C . LEU A 1 107 ? 28.220 0.827 -19.434 1.00 51.44 107 LEU A C 1
ATOM 904 O O . LEU A 1 107 ? 28.913 0.318 -20.314 1.00 51.44 107 LEU A O 1
ATOM 908 N N . SER A 1 108 ? 27.841 2.112 -19.465 1.00 51.88 108 SER A N 1
ATOM 909 C CA . SER A 1 108 ? 27.994 2.959 -20.649 1.00 51.88 108 SER A CA 1
ATOM 910 C C . SER A 1 108 ? 29.047 4.070 -20.544 1.00 51.88 108 SER A C 1
ATOM 912 O O . SER A 1 108 ? 29.579 4.409 -21.597 1.00 51.88 108 SER A O 1
ATOM 914 N N . THR A 1 109 ? 29.389 4.656 -19.382 1.00 49.91 109 THR A N 1
ATOM 915 C CA . THR A 1 109 ? 30.368 5.777 -19.352 1.00 49.91 109 THR A CA 1
ATOM 916 C C . THR A 1 109 ? 31.060 6.035 -18.000 1.00 49.91 109 THR A C 1
ATOM 918 O O . THR A 1 109 ? 30.493 5.796 -16.936 1.00 49.91 109 THR A O 1
ATOM 921 N N . ASP A 1 110 ? 32.226 6.698 -18.048 1.00 54.06 110 ASP A N 1
ATOM 922 C CA . ASP A 1 110 ? 32.931 7.326 -16.908 1.00 54.06 110 ASP A CA 1
ATOM 923 C C . ASP A 1 110 ? 32.162 8.513 -16.267 1.00 54.06 110 ASP A C 1
ATOM 925 O O . ASP A 1 110 ? 32.611 9.116 -15.289 1.00 54.06 110 ASP A O 1
ATOM 929 N N . ASN A 1 111 ? 30.989 8.882 -16.803 1.00 53.94 111 ASN A N 1
ATOM 930 C CA . ASN A 1 111 ? 30.198 10.048 -16.389 1.00 53.94 111 ASN A CA 1
ATOM 931 C C . ASN A 1 111 ? 29.163 9.756 -15.290 1.00 53.94 111 ASN A C 1
ATOM 933 O O . ASN A 1 111 ? 28.421 10.661 -14.909 1.00 53.94 111 ASN A O 1
ATOM 937 N N . PHE A 1 112 ? 29.119 8.540 -14.738 1.00 50.50 112 PHE A N 1
ATOM 938 C CA . PHE A 1 112 ? 28.157 8.148 -13.698 1.00 50.50 112 PHE A CA 1
ATOM 939 C C . PHE A 1 112 ? 28.105 9.116 -12.499 1.00 50.50 112 PHE A C 1
ATOM 941 O O . PHE A 1 112 ? 27.033 9.399 -11.975 1.00 50.50 112 PHE A O 1
ATOM 948 N N . LYS A 1 113 ? 29.244 9.713 -12.118 1.00 54.94 113 LYS A N 1
ATOM 949 C CA . LYS A 1 113 ? 29.337 10.697 -11.019 1.00 54.94 113 LYS A CA 1
ATOM 950 C C . LYS A 1 113 ? 28.555 11.999 -11.257 1.00 54.94 113 LYS A C 1
ATOM 952 O O . LYS A 1 113 ? 28.375 12.764 -10.318 1.00 54.94 113 LYS A O 1
ATOM 957 N N . LYS A 1 114 ? 28.141 12.286 -12.496 1.00 58.53 114 LYS A N 1
ATOM 958 C CA . LYS A 1 114 ? 27.388 13.501 -12.859 1.00 58.53 114 LYS A CA 1
ATOM 959 C C . LYS A 1 114 ? 25.872 13.311 -12.776 1.00 58.53 114 LYS A C 1
ATOM 961 O O . LYS A 1 114 ? 25.139 14.284 -12.917 1.00 58.53 114 LYS A O 1
ATOM 966 N N . ILE A 1 115 ? 25.400 12.081 -12.578 1.00 53.97 115 ILE A N 1
ATOM 967 C CA . ILE A 1 115 ? 23.973 11.766 -12.540 1.00 53.97 115 ILE A CA 1
ATOM 968 C C . ILE A 1 115 ? 23.512 11.833 -11.086 1.00 53.97 115 ILE A C 1
ATOM 970 O O . ILE A 1 115 ? 23.928 11.026 -10.256 1.00 53.97 115 ILE A O 1
ATOM 974 N N . ARG A 1 116 ? 22.659 12.814 -10.774 1.00 58.09 116 ARG A N 1
ATOM 975 C CA . ARG A 1 116 ? 22.000 12.904 -9.471 1.00 58.09 116 ARG A CA 1
ATOM 976 C C . ARG A 1 116 ? 20.884 11.864 -9.412 1.00 58.09 116 ARG A C 1
ATOM 978 O O . ARG A 1 116 ? 20.027 11.832 -10.290 1.00 58.09 116 ARG A O 1
ATOM 985 N N . LEU A 1 117 ? 20.910 11.035 -8.378 1.00 61.28 117 LEU A N 1
ATOM 986 C CA . LEU A 1 117 ? 19.839 10.085 -8.089 1.00 61.28 117 LEU A CA 1
ATOM 987 C C . LEU A 1 117 ? 18.643 10.815 -7.518 1.00 61.28 117 LEU A C 1
ATOM 989 O O . LEU A 1 117 ? 18.811 11.845 -6.859 1.00 61.28 117 LEU A O 1
ATOM 993 N N . ARG A 1 118 ? 17.446 10.282 -7.772 1.00 64.69 118 ARG A N 1
ATOM 994 C CA . ARG A 1 118 ? 16.271 10.786 -7.077 1.00 64.69 118 ARG A CA 1
ATOM 995 C C . ARG A 1 118 ? 16.441 10.526 -5.589 1.00 64.69 118 ARG A C 1
ATOM 997 O O . ARG A 1 118 ? 16.949 9.480 -5.182 1.00 64.69 118 ARG A O 1
ATOM 1004 N N . ASP A 1 119 ? 16.009 11.487 -4.792 1.00 78.25 119 ASP A N 1
ATOM 1005 C CA . ASP A 1 119 ? 15.940 11.286 -3.357 1.00 78.25 119 ASP A CA 1
ATOM 1006 C C . ASP A 1 119 ? 14.921 10.160 -3.092 1.00 78.25 119 ASP A C 1
ATOM 1008 O O . ASP A 1 119 ? 13.876 10.088 -3.751 1.00 78.25 119 ASP A O 1
ATOM 1012 N N . ILE A 1 120 ? 15.237 9.255 -2.158 1.00 80.94 120 ILE A N 1
ATOM 1013 C CA . ILE A 1 120 ? 14.311 8.198 -1.720 1.00 80.94 120 ILE A CA 1
ATOM 1014 C C . ILE A 1 120 ? 12.993 8.880 -1.339 1.00 80.94 120 ILE A C 1
ATOM 1016 O O . ILE A 1 120 ? 13.018 9.899 -0.645 1.00 80.94 120 ILE A O 1
ATOM 1020 N N . SER A 1 121 ? 11.846 8.386 -1.812 1.00 89.06 121 SER A N 1
ATOM 1021 C CA . SER A 1 121 ? 10.554 8.952 -1.412 1.00 89.06 121 SER A CA 1
ATOM 1022 C C . SER A 1 121 ? 10.155 8.451 -0.020 1.00 89.06 121 SER A C 1
ATOM 1024 O O . SER A 1 121 ? 10.715 7.485 0.495 1.00 89.06 121 SER A O 1
ATOM 1026 N N . LEU A 1 122 ? 9.182 9.098 0.628 1.00 93.38 122 LEU A N 1
ATOM 1027 C CA . LEU A 1 122 ? 8.676 8.598 1.910 1.00 93.38 122 LEU A CA 1
ATOM 1028 C C . LEU A 1 122 ? 8.051 7.199 1.767 1.00 93.38 122 LEU A C 1
ATOM 1030 O O . LEU A 1 122 ? 8.261 6.357 2.634 1.00 93.38 122 LEU A O 1
ATOM 1034 N N . GLU A 1 123 ? 7.331 6.929 0.675 1.00 92.56 123 GLU A N 1
ATOM 1035 C CA . GLU A 1 123 ? 6.761 5.600 0.428 1.00 92.56 123 GLU A CA 1
ATOM 1036 C C . GLU A 1 123 ? 7.857 4.545 0.242 1.00 92.56 123 GLU A C 1
ATOM 1038 O O . GLU A 1 123 ? 7.768 3.472 0.836 1.00 92.56 123 GLU A O 1
ATOM 1043 N N . ASP A 1 124 ? 8.921 4.858 -0.503 1.00 86.75 124 ASP A N 1
ATOM 1044 C CA . ASP A 1 124 ? 10.050 3.937 -0.687 1.00 86.75 124 ASP A CA 1
ATOM 1045 C C . ASP A 1 124 ? 10.736 3.635 0.643 1.00 86.75 124 ASP A C 1
ATOM 1047 O O . ASP A 1 124 ? 11.040 2.483 0.940 1.00 86.75 124 ASP A O 1
ATOM 1051 N N . ALA A 1 125 ? 10.931 4.657 1.483 1.00 92.38 125 ALA A N 1
ATOM 1052 C CA . ALA A 1 125 ? 11.508 4.477 2.809 1.00 92.38 125 ALA A CA 1
ATOM 1053 C C . ALA A 1 125 ? 10.647 3.543 3.682 1.00 92.38 125 ALA A C 1
ATOM 1055 O O . ALA A 1 125 ? 11.192 2.692 4.384 1.00 92.38 125 ALA A O 1
ATOM 1056 N N . ILE A 1 126 ? 9.315 3.644 3.594 1.00 94.25 126 ILE A N 1
ATOM 1057 C CA . ILE A 1 126 ? 8.368 2.747 4.279 1.00 94.25 126 ILE A CA 1
ATOM 1058 C C . ILE A 1 126 ? 8.418 1.327 3.697 1.00 94.25 126 ILE A C 1
ATOM 1060 O O . ILE A 1 126 ? 8.515 0.357 4.451 1.00 94.25 126 ILE A O 1
ATOM 1064 N N . LYS A 1 127 ? 8.414 1.174 2.367 1.00 87.12 127 LYS A N 1
ATOM 1065 C CA . LYS A 1 127 ? 8.549 -0.130 1.690 1.00 87.12 127 LYS A CA 1
ATOM 1066 C C . LYS A 1 127 ? 9.866 -0.828 2.048 1.00 87.12 127 LYS A C 1
ATOM 1068 O O . LYS A 1 127 ? 9.885 -2.045 2.241 1.00 87.12 127 LYS A O 1
ATOM 1073 N N . ALA A 1 128 ? 10.932 -0.053 2.209 1.00 84.38 128 ALA A N 1
ATOM 1074 C CA . ALA A 1 128 ? 12.261 -0.509 2.595 1.00 84.38 128 ALA A CA 1
ATOM 1075 C C . ALA A 1 128 ? 12.433 -0.765 4.103 1.00 84.38 128 ALA A C 1
ATOM 1077 O O . ALA A 1 128 ? 13.491 -1.243 4.509 1.00 84.38 128 ALA A O 1
ATOM 1078 N N . SER A 1 129 ? 11.450 -0.409 4.941 1.00 91.31 129 SER A N 1
ATOM 1079 C CA . SER A 1 129 ? 11.602 -0.342 6.403 1.00 91.31 129 SER A CA 1
ATOM 1080 C C . SER A 1 129 ? 12.856 0.458 6.831 1.00 91.31 129 SER A C 1
ATOM 1082 O O . SER A 1 129 ? 13.551 0.108 7.786 1.00 91.31 129 SER A O 1
ATOM 1084 N N . ASN A 1 130 ? 13.176 1.540 6.107 1.00 90.25 130 ASN A N 1
ATOM 1085 C CA . ASN A 1 130 ? 14.359 2.373 6.335 1.00 90.25 130 ASN A CA 1
ATOM 1086 C C . ASN A 1 130 ? 14.093 3.417 7.433 1.00 90.25 130 ASN A C 1
ATOM 1088 O O . ASN A 1 130 ? 13.735 4.563 7.160 1.00 90.25 130 ASN A O 1
ATOM 1092 N N . TYR A 1 131 ? 14.281 3.012 8.691 1.00 92.50 131 TYR A N 1
ATOM 1093 C CA . TYR A 1 131 ? 14.036 3.854 9.867 1.00 92.50 131 TYR A CA 1
ATOM 1094 C C . TYR A 1 131 ? 14.802 5.182 9.861 1.00 92.50 131 TYR A C 1
ATOM 1096 O O . TYR A 1 131 ? 14.273 6.179 10.351 1.00 92.50 131 TYR A O 1
ATOM 1104 N N . GLU A 1 132 ? 16.034 5.210 9.348 1.00 93.81 132 GLU A N 1
ATOM 1105 C CA . GLU A 1 132 ? 16.850 6.428 9.295 1.00 93.81 132 GLU A CA 1
ATOM 1106 C C . GLU A 1 132 ? 16.213 7.458 8.362 1.00 93.81 132 GLU A C 1
ATOM 1108 O O . GLU A 1 132 ? 15.918 8.577 8.781 1.00 93.81 132 GLU A O 1
ATOM 1113 N N . GLU A 1 133 ? 15.896 7.049 7.133 1.00 94.00 133 GLU A N 1
ATOM 1114 C CA . GLU A 1 133 ? 15.278 7.938 6.152 1.00 94.00 133 GLU A CA 1
ATOM 1115 C C . GLU A 1 133 ? 13.869 8.368 6.584 1.00 94.00 133 GLU A C 1
ATOM 1117 O O . GLU A 1 133 ? 13.499 9.534 6.441 1.00 94.00 133 GLU A O 1
ATOM 1122 N N . ILE A 1 134 ? 13.096 7.463 7.196 1.00 96.19 134 ILE A N 1
ATOM 1123 C CA . ILE A 1 134 ? 11.790 7.796 7.782 1.00 96.19 134 ILE A CA 1
ATOM 1124 C C . ILE A 1 134 ? 11.950 8.862 8.869 1.00 96.19 134 ILE A C 1
ATOM 1126 O O . ILE A 1 134 ? 11.206 9.836 8.872 1.00 96.19 134 ILE A O 1
ATOM 1130 N N . ASN A 1 135 ? 12.921 8.726 9.776 1.00 95.62 135 ASN A N 1
ATOM 1131 C CA . ASN A 1 135 ? 13.147 9.718 10.832 1.00 95.62 135 ASN A CA 1
ATOM 1132 C C . ASN A 1 135 ? 13.586 11.079 10.280 1.00 95.62 135 ASN A C 1
ATOM 1134 O O . ASN A 1 135 ? 13.221 12.104 10.850 1.00 95.62 135 ASN A O 1
ATOM 1138 N N . ASN A 1 136 ? 14.335 11.092 9.177 1.00 95.62 136 ASN A N 1
ATOM 1139 C CA . ASN A 1 136 ? 14.758 12.326 8.521 1.00 95.62 136 ASN A CA 1
ATOM 1140 C C . ASN A 1 136 ? 13.594 13.038 7.816 1.00 95.62 136 ASN A C 1
ATOM 1142 O O . ASN A 1 136 ? 13.550 14.267 7.794 1.00 95.62 136 ASN A O 1
ATOM 1146 N N . LYS A 1 137 ? 12.650 12.283 7.239 1.00 95.12 137 LYS A N 1
ATOM 1147 C CA . LYS A 1 137 ? 11.517 12.843 6.485 1.00 95.12 137 LYS A CA 1
ATOM 1148 C C . LYS A 1 137 ? 10.274 13.123 7.328 1.00 95.12 137 LYS A C 1
ATOM 1150 O O . LYS A 1 137 ? 9.543 14.066 7.035 1.00 95.12 137 LYS A O 1
ATOM 1155 N N . VAL A 1 138 ? 9.999 12.310 8.345 1.00 96.25 138 VAL A N 1
ATOM 1156 C CA . VAL A 1 138 ? 8.803 12.419 9.193 1.00 96.25 138 VAL A CA 1
ATOM 1157 C C . VAL A 1 138 ? 9.098 13.347 10.368 1.00 96.25 138 VAL A C 1
ATOM 1159 O O . VAL A 1 138 ? 9.299 12.921 11.504 1.00 96.25 138 VAL A O 1
ATOM 1162 N N . THR A 1 139 ? 9.160 14.641 10.067 1.00 91.94 139 THR A N 1
ATOM 1163 C CA . THR A 1 139 ? 9.507 15.695 11.034 1.00 91.94 139 THR A CA 1
ATOM 1164 C C . THR A 1 139 ? 8.289 16.373 11.654 1.00 91.94 139 THR A C 1
ATOM 1166 O O . THR A 1 139 ? 8.409 17.037 12.6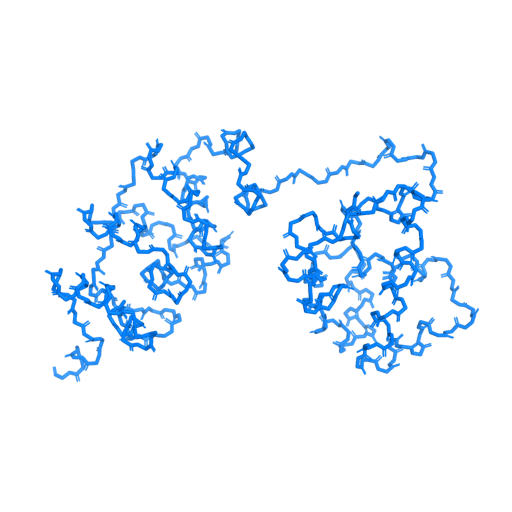83 1.00 91.94 139 THR A O 1
ATOM 1169 N N . ASP A 1 140 ? 7.109 16.191 11.060 1.00 90.94 140 ASP A N 1
ATOM 1170 C CA . ASP A 1 140 ? 5.857 16.776 11.519 1.00 90.94 140 ASP A CA 1
ATOM 1171 C C . ASP A 1 140 ? 4.687 15.783 11.449 1.00 90.94 140 ASP A C 1
ATOM 1173 O O . ASP A 1 140 ? 4.785 14.669 10.925 1.00 90.94 140 ASP A O 1
ATOM 1177 N N . LYS A 1 141 ? 3.549 16.206 12.005 1.00 89.50 141 LYS A N 1
ATOM 1178 C CA . LYS A 1 141 ? 2.351 15.372 12.119 1.00 89.50 141 LYS A CA 1
ATOM 1179 C C . LYS A 1 141 ? 1.719 15.038 10.763 1.00 89.50 141 LYS A C 1
ATOM 1181 O O . LYS A 1 141 ? 1.209 13.937 10.595 1.00 89.50 141 LYS A O 1
ATOM 1186 N N . LYS A 1 142 ? 1.794 15.948 9.788 1.00 91.88 142 LYS A N 1
ATOM 1187 C CA . LYS A 1 142 ? 1.247 15.738 8.442 1.00 91.88 142 LYS A CA 1
ATOM 1188 C C . LYS A 1 142 ? 2.052 14.673 7.698 1.00 91.88 142 LYS A C 1
ATOM 1190 O O . LYS A 1 142 ? 1.470 13.794 7.067 1.00 91.88 142 LYS A O 1
ATOM 1195 N N . MET A 1 143 ? 3.378 14.707 7.817 1.00 94.19 143 MET A N 1
ATOM 1196 C CA . MET A 1 143 ? 4.248 13.652 7.292 1.00 94.19 143 MET A CA 1
ATOM 1197 C C . MET A 1 143 ? 4.011 12.325 8.016 1.00 94.19 143 MET A C 1
ATOM 1199 O O . MET A 1 143 ? 4.045 11.273 7.381 1.00 94.19 143 MET A O 1
ATOM 1203 N N . ALA A 1 144 ? 3.710 12.353 9.319 1.00 95.69 144 ALA A N 1
ATOM 1204 C CA . ALA A 1 144 ? 3.369 11.146 10.072 1.00 95.69 144 ALA A CA 1
ATOM 1205 C C . ALA A 1 144 ? 2.050 10.519 9.592 1.00 95.69 144 ALA A C 1
ATOM 1207 O O . ALA A 1 144 ? 1.982 9.298 9.455 1.00 95.69 144 ALA A O 1
ATOM 1208 N N . HIS A 1 145 ? 1.032 11.327 9.266 1.00 95.25 145 HIS A N 1
ATOM 1209 C CA . HIS A 1 145 ? -0.195 10.840 8.622 1.00 95.25 145 HIS A CA 1
ATOM 1210 C C . HIS A 1 145 ? 0.115 10.162 7.281 1.00 95.25 145 HIS A C 1
ATOM 1212 O O . HIS A 1 145 ? -0.320 9.038 7.051 1.00 95.25 145 HIS A O 1
ATOM 1218 N N . GLN A 1 146 ? 0.918 10.798 6.419 1.00 94.94 146 GLN A N 1
ATOM 1219 C CA . GLN A 1 146 ? 1.300 10.214 5.128 1.00 94.94 146 GLN A CA 1
ATOM 1220 C C . GLN A 1 146 ? 2.074 8.902 5.293 1.00 94.94 146 GLN A C 1
ATOM 1222 O O . GLN A 1 146 ? 1.777 7.918 4.617 1.00 94.94 146 GLN A O 1
ATOM 1227 N N . ALA A 1 147 ? 3.044 8.870 6.206 1.00 96.44 147 ALA A N 1
ATOM 1228 C CA . ALA A 1 147 ? 3.830 7.679 6.498 1.00 96.44 147 ALA A CA 1
ATOM 1229 C C . ALA A 1 147 ? 2.947 6.535 7.017 1.00 96.44 147 ALA A C 1
ATOM 1231 O O . ALA A 1 147 ? 3.129 5.383 6.614 1.00 96.44 147 ALA A O 1
ATOM 1232 N N . LEU A 1 148 ? 1.965 6.842 7.873 1.00 97.19 148 LEU A N 1
ATOM 1233 C CA . LEU A 1 148 ? 1.035 5.846 8.396 1.00 97.19 148 LEU A CA 1
ATOM 1234 C C . LEU A 1 148 ? 0.131 5.307 7.282 1.00 97.19 148 LEU A C 1
ATOM 1236 O O . LEU A 1 148 ? 0.009 4.093 7.156 1.00 97.19 148 LEU A O 1
ATOM 1240 N N . ALA A 1 149 ? -0.409 6.172 6.421 1.00 95.69 149 ALA A N 1
ATOM 1241 C CA . ALA A 1 149 ? -1.184 5.760 5.250 1.00 95.69 149 ALA A CA 1
ATOM 1242 C C . ALA A 1 149 ? -0.390 4.833 4.316 1.00 95.69 149 ALA A C 1
ATOM 1244 O O . ALA A 1 149 ? -0.881 3.766 3.951 1.00 95.69 149 ALA A O 1
ATOM 1245 N N . TYR A 1 150 ? 0.859 5.190 3.982 1.00 95.50 150 TYR A N 1
ATOM 1246 C CA . TYR A 1 150 ? 1.740 4.317 3.198 1.00 95.50 150 TYR A CA 1
ATOM 1247 C C . TYR A 1 150 ? 2.012 2.989 3.902 1.00 95.50 150 TYR A C 1
ATOM 1249 O O . TYR A 1 150 ? 2.071 1.956 3.238 1.00 95.50 150 TYR A O 1
ATOM 1257 N N . SER A 1 151 ? 2.152 3.001 5.229 1.00 96.56 151 SER A N 1
ATOM 1258 C CA . SER A 1 151 ? 2.389 1.783 6.006 1.00 96.56 151 SER A CA 1
ATOM 1259 C C . SER A 1 151 ? 1.188 0.844 5.962 1.00 96.56 151 SER A C 1
ATOM 1261 O O . SER A 1 151 ? 1.365 -0.353 5.756 1.00 96.56 151 SER A O 1
ATOM 1263 N N . LEU A 1 152 ? -0.027 1.380 6.119 1.00 95.50 152 LEU A N 1
ATOM 1264 C CA . LEU A 1 152 ? -1.265 0.607 6.030 1.00 95.50 152 LEU A CA 1
ATOM 1265 C C . LEU A 1 152 ? -1.465 0.053 4.616 1.00 95.50 152 LEU A C 1
ATOM 1267 O O . LEU A 1 152 ? -1.638 -1.150 4.451 1.00 95.50 152 LEU A O 1
ATOM 1271 N N . GLY A 1 153 ? -1.359 0.914 3.602 1.00 92.44 153 GLY A N 1
ATOM 1272 C CA . GLY A 1 153 ? -1.556 0.548 2.200 1.00 92.44 153 GLY A CA 1
ATOM 1273 C C . GLY A 1 153 ? -0.570 -0.489 1.663 1.00 92.44 153 GLY A C 1
ATOM 1274 O O . GLY A 1 153 ? -0.937 -1.330 0.852 1.00 92.44 153 GLY A O 1
ATOM 1275 N N . ASN A 1 154 ? 0.671 -0.474 2.154 1.00 90.12 154 ASN A N 1
ATOM 1276 C CA . ASN A 1 154 ? 1.698 -1.453 1.787 1.00 90.12 154 ASN A CA 1
ATOM 1277 C C . ASN A 1 154 ? 1.767 -2.661 2.744 1.00 90.12 154 ASN A C 1
ATOM 1279 O O . ASN A 1 154 ? 2.742 -3.412 2.700 1.00 90.12 154 ASN A O 1
ATOM 1283 N N . ALA A 1 155 ? 0.795 -2.827 3.649 1.00 90.62 155 ALA A N 1
ATOM 1284 C CA . ALA A 1 155 ? 0.782 -3.877 4.675 1.00 90.62 155 ALA A CA 1
ATOM 1285 C C . ALA A 1 155 ? 2.075 -3.952 5.532 1.00 90.62 155 ALA A C 1
ATOM 1287 O O . ALA A 1 155 ? 2.465 -5.009 6.034 1.00 90.62 155 ALA A O 1
ATOM 1288 N N . LYS A 1 156 ? 2.748 -2.814 5.749 1.00 93.75 156 LYS A N 1
ATOM 1289 C CA . LYS A 1 156 ? 3.970 -2.684 6.562 1.00 93.75 156 LYS A CA 1
ATOM 1290 C C . LYS A 1 156 ? 3.634 -2.482 8.036 1.00 93.75 156 LYS A C 1
ATOM 1292 O O . LYS A 1 156 ? 3.695 -1.377 8.576 1.00 93.75 156 LYS A O 1
ATOM 1297 N N . SER A 1 157 ? 3.243 -3.567 8.704 1.00 93.81 157 SER A N 1
ATOM 1298 C CA . SER A 1 157 ? 2.782 -3.511 10.099 1.00 93.81 157 SER A CA 1
ATOM 1299 C C . SER A 1 157 ? 3.848 -3.066 11.104 1.00 93.81 157 SER A C 1
ATOM 1301 O O . SER A 1 157 ? 3.526 -2.410 12.091 1.00 93.81 157 SER A O 1
ATOM 1303 N N . ASP A 1 158 ? 5.112 -3.400 10.852 1.00 93.38 158 ASP A N 1
ATOM 1304 C CA . ASP A 1 158 ? 6.267 -2.945 11.627 1.00 93.38 158 ASP A CA 1
ATOM 1305 C C . ASP A 1 158 ? 6.411 -1.418 11.568 1.00 93.38 158 ASP A C 1
ATOM 1307 O O . ASP A 1 158 ? 6.572 -0.775 12.606 1.00 93.38 158 ASP A O 1
ATOM 1311 N N . MET A 1 159 ? 6.270 -0.835 10.374 1.00 96.25 159 MET A N 1
ATOM 1312 C CA . MET A 1 159 ? 6.296 0.616 10.169 1.00 96.25 159 MET A CA 1
ATOM 1313 C C . MET A 1 159 ? 5.078 1.303 10.780 1.00 96.25 159 MET A C 1
ATOM 1315 O O . MET A 1 159 ? 5.230 2.314 11.466 1.00 96.25 159 MET A O 1
ATOM 1319 N N . ALA A 1 160 ? 3.882 0.734 10.604 1.00 97.38 160 ALA A N 1
ATOM 1320 C CA . ALA A 1 160 ? 2.665 1.276 11.199 1.00 97.38 160 ALA A CA 1
ATOM 1321 C C . ALA A 1 160 ? 2.786 1.347 12.731 1.00 97.38 160 ALA A C 1
ATOM 1323 O O . ALA A 1 160 ? 2.597 2.411 13.317 1.00 97.38 160 ALA A O 1
ATOM 1324 N N . LEU A 1 161 ? 3.176 0.247 13.386 1.00 96.81 161 LEU A N 1
ATOM 1325 C CA . LEU A 1 161 ? 3.355 0.206 14.842 1.00 96.81 161 LEU A CA 1
ATOM 1326 C C . LEU A 1 161 ? 4.483 1.129 15.318 1.00 96.81 161 LEU A C 1
ATOM 1328 O O . LEU A 1 161 ? 4.346 1.776 16.355 1.00 96.81 161 LEU A O 1
ATOM 1332 N N . TYR A 1 162 ? 5.575 1.235 14.558 1.00 96.62 162 TYR A N 1
ATOM 1333 C CA . TYR A 1 162 ? 6.656 2.172 14.854 1.00 96.62 162 TYR A CA 1
ATOM 1334 C C . TYR A 1 162 ? 6.172 3.628 14.851 1.00 96.62 162 TYR A C 1
ATOM 1336 O O . TYR A 1 162 ? 6.418 4.359 15.813 1.00 96.62 162 TYR A O 1
ATOM 1344 N N . LEU A 1 163 ? 5.431 4.040 13.820 1.00 97.00 163 LEU A N 1
ATOM 1345 C CA . LEU A 1 163 ? 4.882 5.393 13.714 1.00 97.00 163 LEU A CA 1
ATOM 1346 C C . LEU A 1 163 ? 3.868 5.677 14.828 1.00 97.00 163 LEU A C 1
ATOM 1348 O O . LEU A 1 163 ? 3.958 6.720 15.473 1.00 97.00 163 LEU A O 1
ATOM 1352 N N . LEU A 1 164 ? 2.972 4.728 15.115 1.00 96.00 164 LEU A N 1
ATOM 1353 C CA . LEU A 1 164 ? 2.010 4.816 16.223 1.00 96.00 164 LEU A CA 1
ATOM 1354 C C . LEU A 1 164 ? 2.693 4.895 17.601 1.00 96.00 164 LEU A C 1
ATOM 1356 O O . LEU A 1 164 ? 2.136 5.465 18.533 1.00 96.00 164 LEU A O 1
ATOM 1360 N N . SER A 1 165 ? 3.904 4.346 17.747 1.00 94.69 165 SER A N 1
ATOM 1361 C CA . SER A 1 165 ? 4.694 4.468 18.982 1.00 94.69 165 SER A CA 1
ATOM 1362 C C . SER A 1 165 ? 5.397 5.821 19.128 1.00 94.69 165 SER A C 1
ATOM 1364 O O . SER A 1 165 ? 5.692 6.244 20.245 1.00 94.69 165 SER A O 1
ATOM 1366 N N . LYS A 1 166 ? 5.678 6.503 18.011 1.00 93.81 166 LYS A N 1
ATOM 1367 C CA . LYS A 1 166 ? 6.395 7.785 17.994 1.00 93.81 166 LYS A CA 1
ATOM 1368 C C . LYS A 1 166 ? 5.475 8.995 18.020 1.00 93.81 166 LYS A C 1
ATOM 1370 O O . LYS A 1 166 ? 5.858 10.034 18.553 1.00 93.81 166 LYS A O 1
ATOM 1375 N N . PHE A 1 167 ? 4.293 8.873 17.435 1.00 93.69 167 PHE A N 1
ATOM 1376 C CA . PHE A 1 167 ? 3.354 9.974 17.296 1.00 93.69 167 PHE A CA 1
ATOM 1377 C C . PHE A 1 167 ? 2.034 9.623 17.965 1.00 93.69 167 PHE A C 1
ATOM 1379 O O . PHE A 1 167 ? 1.514 8.522 17.810 1.00 93.69 167 PHE A O 1
ATOM 1386 N N . ASN A 1 168 ? 1.468 10.587 18.688 1.00 92.62 168 ASN A N 1
ATOM 1387 C CA . ASN A 1 168 ? 0.146 10.429 19.274 1.00 92.62 168 ASN A CA 1
ATOM 1388 C C . ASN A 1 168 ? -0.926 10.746 18.222 1.00 92.62 168 ASN A C 1
ATOM 1390 O O . ASN A 1 168 ? -1.174 11.919 17.914 1.00 92.62 168 ASN A O 1
ATOM 1394 N N . PHE A 1 169 ? -1.529 9.700 17.660 1.00 95.69 169 PHE A N 1
ATOM 1395 C CA . PHE A 1 169 ? -2.639 9.816 16.719 1.00 95.69 169 PHE A CA 1
ATOM 1396 C C . PHE A 1 169 ? -3.972 9.899 17.459 1.00 95.69 169 PHE A C 1
ATOM 1398 O O . PHE A 1 169 ? -4.196 9.247 18.474 1.00 95.69 169 PHE A O 1
ATOM 1405 N N . THR A 1 170 ? -4.879 10.695 16.913 1.00 96.38 170 THR A N 1
ATOM 1406 C CA . THR A 1 170 ? -6.261 10.838 17.366 1.00 96.38 170 THR A CA 1
ATOM 1407 C C . THR A 1 170 ? -7.219 10.422 16.255 1.00 96.38 170 THR A C 1
ATOM 1409 O O . THR A 1 170 ? -6.843 10.327 15.087 1.00 96.38 170 THR A O 1
ATOM 1412 N N . LYS A 1 171 ? -8.501 10.250 16.584 1.00 96.25 171 LYS A N 1
ATOM 1413 C CA . LYS A 1 171 ? -9.550 10.026 15.578 1.00 96.25 171 LYS A CA 1
ATOM 1414 C C . LYS A 1 171 ? -9.606 11.135 14.513 1.00 96.25 171 LYS A C 1
ATOM 1416 O O . LYS A 1 171 ? -9.879 10.861 13.348 1.00 96.25 171 LYS A O 1
ATOM 1421 N N 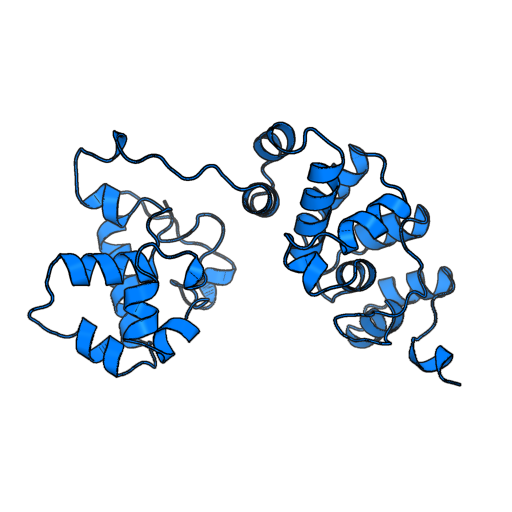. GLN A 1 172 ? -9.317 12.381 14.897 1.00 95.56 172 GLN A N 1
ATOM 1422 C CA . GLN A 1 172 ? -9.266 13.509 13.964 1.00 95.56 172 GLN A CA 1
ATOM 1423 C C . GLN A 1 172 ? -8.098 13.377 12.975 1.00 95.56 172 GLN A C 1
ATOM 1425 O O . GLN A 1 172 ? -8.270 13.666 11.796 1.00 95.56 172 GLN A O 1
ATOM 1430 N N . ASP A 1 173 ? -6.949 12.872 13.429 1.00 95.38 173 ASP A N 1
ATOM 1431 C CA . ASP A 1 173 ? -5.789 12.619 12.566 1.00 95.38 173 ASP A CA 1
ATOM 1432 C C . ASP A 1 173 ? -6.095 11.573 11.489 1.00 95.38 173 ASP A C 1
ATOM 1434 O O . ASP A 1 173 ? -5.712 11.739 10.335 1.00 95.38 173 ASP A O 1
ATOM 1438 N N . VAL A 1 174 ? -6.839 10.521 11.843 1.00 94.81 174 VAL A N 1
ATOM 1439 C CA . VAL A 1 174 ? -7.303 9.511 10.880 1.00 94.81 174 VAL A CA 1
ATOM 1440 C C . VAL A 1 174 ? -8.231 10.140 9.836 1.00 94.81 174 VAL A C 1
ATOM 1442 O O . VAL A 1 174 ? -8.064 9.907 8.641 1.00 94.81 174 VAL A O 1
ATOM 1445 N N . ALA A 1 175 ? -9.161 10.998 10.261 1.00 92.81 175 ALA A N 1
ATOM 1446 C CA . ALA A 1 175 ? -10.061 11.701 9.346 1.00 92.81 175 ALA A CA 1
ATOM 1447 C C . ALA A 1 175 ? -9.335 12.711 8.434 1.00 92.81 175 ALA A C 1
ATOM 1449 O O . ALA A 1 175 ? -9.792 12.977 7.323 1.00 92.81 175 ALA A O 1
ATOM 1450 N N . GLU A 1 176 ? -8.230 13.303 8.892 1.00 92.19 176 GLU A N 1
ATOM 1451 C CA . GLU A 1 176 ? -7.368 14.164 8.074 1.00 92.19 176 GLU A CA 1
ATOM 1452 C C . GLU A 1 176 ? -6.558 13.356 7.064 1.00 92.19 176 GLU A C 1
ATOM 1454 O O . GLU A 1 176 ? -6.491 13.739 5.896 1.00 92.19 176 GLU A O 1
ATOM 1459 N N . MET A 1 177 ? -6.022 12.210 7.486 1.00 92.06 177 MET A N 1
ATOM 1460 C CA . MET A 1 177 ? -5.322 11.261 6.623 1.00 92.06 177 MET A CA 1
ATOM 1461 C C . MET A 1 177 ? -6.208 10.806 5.451 1.00 92.06 177 MET A C 1
ATOM 1463 O O . MET A 1 177 ? -5.770 10.824 4.305 1.00 92.06 177 MET A O 1
ATOM 1467 N N . GLU A 1 178 ? -7.488 10.506 5.695 1.00 88.88 178 GLU A N 1
ATOM 1468 C CA . GLU A 1 178 ? -8.446 10.097 4.651 1.00 88.88 178 GLU A CA 1
ATOM 1469 C C . GLU A 1 178 ? -8.771 11.167 3.600 1.00 88.88 178 GLU A C 1
ATOM 1471 O O . GLU A 1 178 ? -9.295 10.830 2.535 1.00 88.88 178 GLU A O 1
ATOM 1476 N N . LYS A 1 179 ? -8.489 12.442 3.892 1.00 87.75 179 LYS A N 1
ATOM 1477 C CA . LYS A 1 179 ? -8.727 13.587 2.997 1.00 87.75 179 LYS A CA 1
ATOM 1478 C C . LYS A 1 179 ? -7.485 13.973 2.187 1.00 87.75 179 LYS A C 1
ATOM 1480 O O . LYS A 1 179 ? -7.500 14.990 1.494 1.00 87.75 179 LYS A O 1
ATOM 1485 N N . MET A 1 180 ? -6.389 13.224 2.309 1.00 84.00 180 MET A N 1
ATOM 1486 C CA . MET A 1 180 ? -5.146 13.518 1.601 1.00 84.00 180 MET A CA 1
ATOM 1487 C C . MET A 1 180 ? -5.220 13.062 0.138 1.00 84.00 180 MET A C 1
ATOM 1489 O O . MET A 1 180 ? -5.066 11.883 -0.155 1.00 84.00 180 MET A O 1
ATOM 1493 N N . ASN A 1 181 ? -5.363 14.017 -0.785 1.00 77.31 181 ASN A N 1
ATOM 1494 C CA . ASN A 1 181 ? -5.392 13.789 -2.245 1.00 77.31 181 ASN A CA 1
ATOM 1495 C C . ASN A 1 181 ? -3.990 13.640 -2.874 1.00 77.31 181 ASN A C 1
ATOM 1497 O O . ASN A 1 181 ? -3.755 14.032 -4.013 1.00 77.31 181 ASN A O 1
ATOM 1501 N N . ASN A 1 182 ? -2.994 13.251 -2.086 1.00 78.38 182 ASN A N 1
ATOM 1502 C CA . ASN A 1 182 ? -1.636 13.003 -2.569 1.00 78.38 182 ASN A CA 1
ATOM 1503 C C . ASN A 1 182 ? -1.092 11.672 -2.046 1.00 78.38 182 ASN A C 1
ATOM 1505 O O . ASN A 1 182 ? 0.120 11.479 -1.963 1.00 78.38 182 ASN A O 1
ATOM 1509 N N . ASN A 1 183 ? -1.997 10.776 -1.659 1.00 88.19 183 ASN A N 1
ATOM 1510 C CA . ASN A 1 183 ? -1.697 9.431 -1.218 1.00 88.19 183 ASN A CA 1
ATOM 1511 C C . ASN A 1 183 ? -2.709 8.487 -1.873 1.00 88.19 183 ASN A C 1
ATOM 1513 O O . ASN A 1 183 ? -3.888 8.494 -1.525 1.00 88.19 183 ASN A O 1
ATOM 1517 N N . MET A 1 184 ? -2.235 7.664 -2.809 1.00 87.69 184 MET A N 1
ATOM 1518 C CA . MET A 1 184 ? -3.086 6.766 -3.596 1.00 87.69 184 MET A CA 1
ATOM 1519 C C . MET A 1 184 ? -3.926 5.823 -2.719 1.00 87.69 184 MET A C 1
ATOM 1521 O O . MET A 1 184 ? -5.066 5.518 -3.060 1.00 87.69 184 MET A O 1
ATOM 1525 N N . TYR A 1 185 ? -3.407 5.386 -1.566 1.00 90.06 185 TYR A N 1
ATOM 1526 C CA . TYR A 1 185 ? -4.150 4.500 -0.668 1.00 90.06 185 TYR A CA 1
ATOM 1527 C C . TYR A 1 185 ? -5.315 5.226 -0.002 1.00 90.06 185 TYR A C 1
ATOM 1529 O O . TYR A 1 185 ? -6.414 4.685 0.059 1.00 90.06 185 TYR A O 1
ATOM 1537 N N . CYS A 1 186 ? -5.107 6.466 0.442 1.00 88.06 186 CYS A N 1
ATOM 1538 C CA . CYS A 1 186 ? -6.182 7.280 1.001 1.00 88.06 186 CYS A CA 1
ATOM 1539 C C . CYS A 1 186 ? -7.175 7.758 -0.059 1.00 88.06 186 CYS A C 1
ATOM 1541 O O . CYS A 1 186 ? -8.312 8.038 0.290 1.00 88.06 186 CYS A O 1
ATOM 1543 N N . GLU A 1 187 ? -6.810 7.838 -1.335 1.00 88.38 187 GLU A N 1
ATOM 1544 C CA . GLU A 1 187 ? -7.771 8.147 -2.402 1.00 88.38 187 GLU A CA 1
ATOM 1545 C C . GLU A 1 187 ? -8.696 6.967 -2.706 1.00 88.38 187 GLU A C 1
ATOM 1547 O O . GLU A 1 187 ? -9.900 7.149 -2.888 1.00 88.38 187 GLU A O 1
ATOM 1552 N N . LEU A 1 188 ? -8.143 5.753 -2.725 1.00 88.69 188 LEU A N 1
ATOM 1553 C CA . LEU A 1 188 ? -8.856 4.544 -3.138 1.00 88.69 188 LEU A CA 1
ATOM 1554 C C . LEU A 1 188 ? -9.564 3.822 -1.987 1.00 88.69 188 LEU A C 1
ATOM 1556 O O . LEU A 1 188 ? -10.556 3.125 -2.214 1.00 88.69 188 LEU A O 1
ATOM 1560 N N . TYR A 1 189 ? -9.081 3.988 -0.756 1.00 92.81 189 TYR A N 1
ATOM 1561 C CA . TYR A 1 189 ? -9.507 3.186 0.385 1.00 92.81 189 TYR A CA 1
ATOM 1562 C C . TYR A 1 189 ? -9.802 4.046 1.616 1.00 92.81 189 TYR A C 1
ATOM 1564 O O . TYR A 1 189 ? -9.203 5.100 1.849 1.00 92.81 189 TYR A O 1
ATOM 1572 N N . ASP A 1 190 ? -10.780 3.599 2.401 1.00 94.75 190 ASP A N 1
ATOM 1573 C CA . ASP A 1 190 ? -10.993 4.087 3.763 1.00 94.75 190 ASP A CA 1
ATOM 1574 C C . ASP A 1 190 ? -9.980 3.417 4.699 1.00 94.75 190 ASP A C 1
ATOM 1576 O O . ASP A 1 190 ? -9.506 2.309 4.432 1.00 94.75 190 ASP A O 1
ATOM 1580 N N . VAL A 1 191 ? -9.655 4.049 5.823 1.00 95.88 191 VAL A N 1
ATOM 1581 C CA . VAL A 1 191 ? -8.671 3.487 6.762 1.00 95.88 191 VAL A CA 1
ATOM 1582 C C . VAL A 1 191 ? -9.168 2.178 7.352 1.00 95.88 191 VAL A C 1
ATOM 1584 O O . VAL A 1 191 ? -8.419 1.212 7.446 1.00 95.88 191 VAL A O 1
ATOM 1587 N N . GLU A 1 192 ? -10.454 2.108 7.678 1.00 96.81 192 GLU A N 1
ATOM 1588 C CA . GLU A 1 192 ? -11.107 0.892 8.148 1.00 96.81 192 GLU A CA 1
ATOM 1589 C C . GLU A 1 192 ? -11.045 -0.233 7.103 1.00 96.81 192 GLU A C 1
ATOM 1591 O O . GLU A 1 192 ? -10.884 -1.399 7.463 1.00 96.81 192 GLU A O 1
ATOM 1596 N N . TYR A 1 193 ? -11.103 0.096 5.807 1.00 96.31 193 TYR A N 1
ATOM 1597 C CA . TYR A 1 193 ? -10.894 -0.899 4.755 1.00 96.31 193 TYR A CA 1
ATOM 1598 C C . TYR A 1 193 ? -9.463 -1.447 4.822 1.00 96.31 193 TYR A C 1
ATOM 1600 O O . TYR A 1 193 ? -9.285 -2.658 4.929 1.00 96.31 193 TYR A O 1
ATOM 1608 N N . LEU A 1 194 ? -8.452 -0.568 4.851 1.00 95.44 194 LEU A N 1
ATOM 1609 C CA . LEU A 1 194 ? -7.035 -0.963 4.903 1.00 95.44 194 LEU A CA 1
ATOM 1610 C C . LEU A 1 194 ? -6.688 -1.776 6.160 1.00 95.44 194 LEU A C 1
ATOM 1612 O O . LEU A 1 194 ? -5.829 -2.650 6.123 1.00 95.44 194 LEU A O 1
ATOM 1616 N N . LEU A 1 195 ? -7.360 -1.510 7.282 1.00 96.88 195 LEU A N 1
ATOM 1617 C CA . LEU A 1 195 ? -7.174 -2.246 8.536 1.00 96.88 195 LEU A CA 1
ATOM 1618 C C . LEU A 1 195 ? -7.820 -3.640 8.538 1.00 96.88 195 LEU A C 1
ATOM 1620 O O . LEU A 1 195 ? -7.554 -4.419 9.453 1.00 96.88 195 LEU A O 1
ATOM 1624 N N . SER A 1 196 ? -8.681 -3.947 7.564 1.00 95.25 196 SER A N 1
ATOM 1625 C CA . SER A 1 196 ? -9.474 -5.183 7.521 1.00 95.25 196 SER A CA 1
ATOM 1626 C C . SER A 1 196 ? -9.342 -5.971 6.218 1.00 95.25 196 SER A C 1
ATOM 1628 O O . SER A 1 196 ? -10.043 -6.966 6.037 1.00 95.25 196 SER A O 1
ATOM 1630 N N . GLU A 1 197 ? -8.471 -5.544 5.304 1.00 90.56 197 GLU A N 1
ATOM 1631 C CA . GLU A 1 197 ? -8.136 -6.313 4.107 1.00 90.56 197 GLU A CA 1
ATOM 1632 C C . GLU A 1 197 ? -7.419 -7.628 4.476 1.00 90.56 197 GLU A C 1
ATOM 1634 O O . GLU A 1 197 ? -6.845 -7.755 5.553 1.00 90.56 197 GLU A O 1
ATOM 1639 N N . ASP A 1 198 ? -7.433 -8.619 3.583 1.00 84.31 198 ASP A N 1
ATOM 1640 C CA . ASP A 1 198 ? -6.865 -9.959 3.814 1.00 84.31 198 ASP A CA 1
ATOM 1641 C C . ASP A 1 198 ? -5.368 -9.946 4.201 1.00 84.31 198 ASP A C 1
ATOM 1643 O O . ASP A 1 198 ? -4.891 -10.809 4.933 1.00 84.31 198 ASP A O 1
ATOM 1647 N N . SER A 1 199 ? -4.618 -8.934 3.753 1.00 82.06 199 SER A N 1
ATOM 1648 C CA . SER A 1 199 ? -3.202 -8.728 4.087 1.00 82.06 199 SER A CA 1
ATOM 1649 C C . SER A 1 199 ? -2.976 -7.904 5.364 1.00 82.06 199 SER A C 1
ATOM 1651 O O . SER A 1 199 ? -1.828 -7.718 5.784 1.00 82.06 199 SER A O 1
ATOM 1653 N N . ALA A 1 200 ? -4.039 -7.389 5.986 1.00 89.06 200 ALA A N 1
ATOM 1654 C CA . ALA A 1 200 ? -3.940 -6.484 7.118 1.00 89.06 200 ALA A CA 1
ATOM 1655 C C . ALA A 1 200 ? -3.461 -7.205 8.383 1.00 89.06 200 ALA A C 1
ATOM 1657 O O . ALA A 1 200 ? -3.819 -8.342 8.694 1.00 89.06 200 ALA A O 1
ATOM 1658 N N . ASN A 1 201 ? -2.638 -6.514 9.171 1.00 93.19 201 ASN A N 1
ATOM 1659 C CA . ASN A 1 201 ? -2.107 -7.082 10.400 1.00 93.19 201 ASN A CA 1
ATOM 1660 C C . ASN A 1 201 ? -3.061 -6.854 11.579 1.00 93.19 201 ASN A C 1
ATOM 1662 O O . ASN A 1 201 ? -3.295 -5.714 11.988 1.00 93.19 201 ASN A O 1
ATOM 1666 N N . TYR A 1 202 ? -3.498 -7.951 12.204 1.00 92.69 202 TYR A N 1
ATOM 1667 C CA . TYR A 1 202 ? -4.373 -7.945 13.381 1.00 92.69 202 TYR A CA 1
ATOM 1668 C C . TYR A 1 202 ? -3.927 -6.976 14.492 1.00 92.69 202 TYR A C 1
ATOM 1670 O O . TYR A 1 202 ? -4.767 -6.323 15.103 1.00 92.69 202 TYR A O 1
ATOM 1678 N N . LYS A 1 203 ? -2.620 -6.852 14.779 1.00 96.19 203 LYS A N 1
ATOM 1679 C CA . LYS A 1 203 ? -2.141 -5.981 15.871 1.00 96.19 203 LYS A CA 1
ATOM 1680 C C . LYS A 1 203 ? -2.349 -4.500 15.568 1.00 96.19 203 LYS A C 1
ATOM 1682 O O . LYS A 1 203 ? -2.562 -3.717 16.487 1.00 96.19 203 LYS A O 1
ATOM 1687 N N . VAL A 1 204 ? -2.272 -4.117 14.295 1.00 97.56 204 VAL A N 1
ATOM 1688 C CA . VAL A 1 204 ? -2.523 -2.735 13.876 1.00 97.56 204 VAL A CA 1
ATOM 1689 C C . VAL A 1 204 ? -4.013 -2.435 14.021 1.00 97.56 204 VAL A C 1
ATOM 1691 O O . VAL A 1 204 ? -4.366 -1.455 14.669 1.00 97.56 204 VAL A O 1
ATOM 1694 N N . LEU A 1 205 ? -4.888 -3.321 13.534 1.00 97.62 205 LEU A N 1
ATOM 1695 C CA . LEU A 1 205 ? -6.338 -3.210 13.735 1.00 97.62 205 LEU A CA 1
ATOM 1696 C C . LEU A 1 205 ? -6.707 -3.097 15.224 1.00 97.62 205 LEU A C 1
ATOM 1698 O O . LEU A 1 205 ? -7.441 -2.192 15.621 1.00 97.62 205 LEU A O 1
ATOM 1702 N N . GLU A 1 206 ? -6.164 -3.993 16.051 1.00 97.56 206 GLU A N 1
ATOM 1703 C CA . GLU A 1 206 ? -6.385 -4.008 17.498 1.00 97.56 206 GLU A CA 1
ATOM 1704 C C . GLU A 1 206 ? -5.963 -2.686 18.149 1.00 97.56 206 GLU A C 1
ATOM 1706 O O . GLU A 1 206 ? -6.711 -2.138 18.959 1.00 97.56 206 GLU A O 1
ATOM 1711 N N . TYR A 1 207 ? -4.812 -2.131 17.758 1.00 97.75 207 TYR A N 1
ATOM 1712 C CA . TYR A 1 207 ? -4.360 -0.830 18.246 1.00 97.75 207 TYR A CA 1
ATOM 1713 C C . TYR A 1 207 ? -5.356 0.280 17.895 1.00 97.75 207 TYR A C 1
ATOM 1715 O O . TYR A 1 207 ? -5.737 1.062 18.767 1.00 97.75 207 TYR A O 1
ATOM 1723 N N . PHE A 1 208 ? -5.788 0.353 16.635 1.00 98.25 208 PHE A N 1
ATOM 1724 C CA . PHE A 1 208 ? -6.697 1.398 16.166 1.00 98.25 208 PHE A CA 1
ATOM 1725 C C . PHE A 1 208 ? -8.053 1.353 16.882 1.00 98.25 208 PHE A C 1
ATOM 1727 O O . PHE A 1 208 ? -8.561 2.399 17.289 1.00 98.25 208 PHE A O 1
ATOM 1734 N N . ILE A 1 209 ? -8.615 0.158 17.086 1.00 98.12 209 ILE A N 1
ATOM 1735 C CA . ILE A 1 209 ? -9.897 -0.017 17.782 1.00 98.12 209 ILE A CA 1
ATOM 1736 C C . ILE A 1 209 ? -9.757 0.278 19.279 1.00 98.12 209 ILE A C 1
ATOM 1738 O O . ILE A 1 209 ? -10.525 1.076 19.814 1.00 98.12 209 ILE A O 1
ATOM 1742 N N . ASN A 1 210 ? -8.751 -0.291 19.953 1.00 97.06 210 ASN A N 1
ATOM 1743 C CA . ASN A 1 210 ? -8.583 -0.122 21.402 1.00 97.06 210 ASN A CA 1
ATOM 1744 C C . ASN A 1 210 ? -8.280 1.329 21.808 1.00 97.06 210 ASN A C 1
ATOM 1746 O O . ASN A 1 210 ? -8.601 1.728 22.925 1.00 97.06 210 ASN A O 1
ATOM 1750 N N . ASN A 1 211 ? -7.682 2.119 20.911 1.00 97.00 211 ASN A N 1
ATOM 1751 C CA . ASN A 1 211 ? -7.403 3.539 21.137 1.00 97.00 211 ASN A CA 1
ATOM 1752 C C . ASN A 1 211 ? -8.480 4.471 20.549 1.00 97.00 211 ASN A C 1
ATOM 1754 O O . ASN A 1 211 ? -8.311 5.688 20.562 1.00 97.00 211 ASN A O 1
ATOM 1758 N N . GLY A 1 212 ? -9.587 3.929 20.026 1.00 97.06 212 GLY A N 1
ATOM 1759 C CA . GLY A 1 212 ? -10.702 4.724 19.503 1.00 97.06 212 GLY A CA 1
ATOM 1760 C C . GLY A 1 212 ? -10.347 5.588 18.287 1.00 97.06 212 GLY A C 1
ATOM 1761 O O . GLY A 1 212 ? -10.960 6.637 18.080 1.00 97.06 212 GLY A O 1
ATOM 1762 N N . LEU A 1 213 ? -9.351 5.175 17.496 1.00 97.94 213 LEU A N 1
ATOM 1763 C CA . LEU A 1 213 ? -8.885 5.915 16.318 1.00 97.94 213 LEU A CA 1
ATOM 1764 C C . LEU A 1 213 ? -9.839 5.781 15.128 1.00 97.94 213 LEU A C 1
ATOM 1766 O O . LEU A 1 213 ? -9.901 6.671 14.285 1.00 97.94 213 LEU A O 1
ATOM 1770 N N . VAL A 1 214 ? -10.597 4.688 15.083 1.00 97.31 214 VAL A N 1
ATOM 1771 C CA . VAL A 1 214 ? -11.593 4.382 14.049 1.00 97.31 214 VAL A CA 1
ATOM 1772 C C . VAL A 1 214 ? -12.915 3.993 14.688 1.00 97.31 214 VAL A C 1
ATOM 1774 O O . VAL A 1 214 ? -12.972 3.602 15.854 1.00 97.31 214 VAL A O 1
ATOM 1777 N N . ASP A 1 215 ? -13.992 4.106 13.918 1.00 95.94 215 ASP A N 1
ATOM 1778 C CA . ASP A 1 215 ? -15.286 3.557 14.311 1.00 95.94 215 ASP A CA 1
ATOM 1779 C C . ASP A 1 215 ? -15.415 2.133 13.759 1.00 95.94 215 ASP A C 1
ATOM 1781 O O . ASP A 1 215 ? -15.403 1.919 12.547 1.00 95.94 215 ASP A O 1
ATOM 1785 N N . VAL A 1 216 ? -15.554 1.160 14.664 1.00 96.75 216 VAL A N 1
ATOM 1786 C CA . VAL A 1 216 ? -15.671 -0.270 14.336 1.00 96.75 216 VAL A CA 1
ATOM 1787 C C . VAL A 1 216 ? -16.817 -0.568 13.359 1.00 96.75 216 VAL A C 1
ATOM 1789 O O . VAL A 1 216 ? -16.767 -1.546 12.615 1.00 96.75 216 VAL A O 1
ATOM 1792 N N . ASN A 1 217 ? -17.835 0.295 13.344 1.00 96.94 217 ASN A N 1
ATOM 1793 C CA . ASN A 1 217 ? -19.042 0.162 12.542 1.00 96.94 217 ASN A CA 1
ATOM 1794 C C . ASN A 1 217 ? -19.106 1.143 11.366 1.00 96.94 217 ASN A C 1
ATOM 1796 O O . ASN A 1 217 ? -20.140 1.211 10.692 1.00 96.94 217 ASN A O 1
ATOM 1800 N N . LYS A 1 218 ? -18.030 1.892 11.085 1.00 95.75 218 LYS A N 1
ATOM 1801 C CA . LYS A 1 218 ? -17.995 2.762 9.909 1.00 95.75 218 LYS A CA 1
ATOM 1802 C C . LYS A 1 218 ? -18.172 1.914 8.655 1.00 95.75 218 LYS A C 1
ATOM 1804 O O . LYS A 1 218 ? -17.446 0.948 8.418 1.00 95.75 218 LYS A O 1
ATOM 1809 N N . ARG A 1 219 ? -19.151 2.305 7.845 1.00 96.38 219 ARG A N 1
ATOM 1810 C CA . ARG A 1 219 ? -19.354 1.728 6.520 1.00 96.38 219 ARG A CA 1
ATOM 1811 C C . ARG A 1 219 ? -18.343 2.333 5.564 1.00 96.38 219 ARG A C 1
ATOM 1813 O O . ARG A 1 219 ? -18.202 3.560 5.530 1.00 96.38 219 ARG A O 1
ATOM 1820 N N . PHE A 1 220 ? -17.698 1.489 4.773 1.00 95.62 220 PHE A N 1
ATOM 1821 C CA . PHE A 1 220 ? -16.793 1.947 3.732 1.00 95.62 220 PHE A CA 1
ATOM 1822 C C . PHE A 1 220 ? -17.543 2.865 2.767 1.00 95.62 220 PHE A C 1
ATOM 1824 O O . PHE A 1 220 ? -18.704 2.620 2.426 1.00 95.62 220 PHE A O 1
ATOM 1831 N N . GLN A 1 221 ? -16.891 3.945 2.365 1.00 94.50 221 GLN A N 1
ATOM 1832 C CA . GLN A 1 221 ? -17.393 4.904 1.390 1.00 94.50 221 GLN A CA 1
ATOM 1833 C C . GLN A 1 221 ? -16.750 4.677 0.022 1.00 94.50 221 GLN A C 1
ATOM 1835 O O . GLN A 1 221 ? -17.391 4.940 -0.994 1.00 94.50 221 GLN A O 1
ATOM 1840 N N . LYS A 1 222 ? -15.516 4.159 -0.000 1.00 92.56 222 LYS A N 1
ATOM 1841 C CA . LYS A 1 222 ? -14.727 3.920 -1.211 1.00 92.56 222 LYS A CA 1
ATOM 1842 C C . LYS A 1 222 ? -14.829 2.444 -1.619 1.00 92.56 222 LYS A C 1
ATOM 1844 O O . LYS A 1 222 ? -15.912 1.981 -1.983 1.00 92.56 222 LYS A O 1
ATOM 1849 N N . ALA A 1 223 ? -13.736 1.683 -1.568 1.00 91.94 223 ALA A N 1
ATOM 1850 C CA . ALA A 1 223 ? -13.750 0.253 -1.878 1.00 91.94 223 ALA A CA 1
ATOM 1851 C C . ALA A 1 223 ? -14.727 -0.533 -0.984 1.00 91.94 223 ALA A C 1
ATOM 1853 O O . ALA A 1 223 ? -14.838 -0.276 0.212 1.00 91.94 223 ALA A O 1
ATOM 1854 N N . ASN A 1 224 ? -15.429 -1.510 -1.570 1.00 93.00 224 ASN A N 1
ATOM 1855 C CA . ASN A 1 224 ? -16.489 -2.280 -0.901 1.00 93.00 224 ASN A CA 1
ATOM 1856 C C . ASN A 1 224 ? -17.552 -1.389 -0.227 1.00 93.00 224 ASN A C 1
ATOM 1858 O O . ASN A 1 224 ? -18.016 -1.689 0.871 1.00 93.00 224 ASN A O 1
ATOM 1862 N N . SER A 1 225 ? -17.933 -0.286 -0.884 1.00 95.12 225 SER A N 1
ATOM 1863 C CA . SER A 1 225 ? -18.871 0.699 -0.338 1.00 95.12 225 SER A CA 1
ATOM 1864 C C . SER A 1 225 ? -20.105 0.055 0.301 1.00 95.12 225 SER A C 1
ATOM 1866 O O . SER A 1 225 ? -20.797 -0.774 -0.297 1.00 95.12 225 SER A O 1
ATOM 1868 N N . GLY A 1 226 ? -20.379 0.455 1.540 1.00 95.19 226 GLY A N 1
ATOM 1869 C CA . GLY A 1 226 ? -21.496 -0.031 2.332 1.00 95.19 226 GLY A CA 1
ATOM 1870 C C . GLY A 1 226 ? -21.212 -1.245 3.218 1.00 95.19 226 GLY A C 1
ATOM 1871 O O . GLY A 1 226 ? -22.021 -1.473 4.124 1.00 95.19 226 GLY A O 1
ATOM 1872 N N . ASP A 1 227 ? -20.111 -1.966 3.009 1.00 96.44 227 ASP A N 1
ATOM 1873 C CA . ASP A 1 227 ? -19.621 -3.010 3.918 1.00 96.44 227 ASP A CA 1
ATOM 1874 C C . ASP A 1 227 ? -18.896 -2.396 5.135 1.00 96.44 227 ASP A C 1
ATOM 1876 O O . ASP A 1 227 ? -18.594 -1.201 5.158 1.00 96.44 227 ASP A O 1
ATOM 1880 N N . THR A 1 228 ? -18.639 -3.204 6.167 1.00 97.31 228 THR A N 1
ATOM 1881 C CA . THR A 1 228 ? -17.815 -2.850 7.341 1.00 97.31 228 THR A CA 1
ATOM 1882 C C . THR A 1 228 ? -16.585 -3.755 7.460 1.00 97.31 228 THR A C 1
ATOM 1884 O O . THR A 1 228 ? -16.454 -4.756 6.751 1.00 97.31 228 THR A O 1
ATOM 1887 N N . MET A 1 229 ? -15.694 -3.461 8.416 1.00 97.38 229 MET A N 1
ATOM 1888 C CA . MET A 1 229 ? -14.543 -4.326 8.730 1.00 97.38 229 MET A CA 1
ATOM 1889 C C . MET A 1 229 ? -14.952 -5.773 9.030 1.00 97.38 229 MET A C 1
ATOM 1891 O O . MET A 1 229 ? -14.238 -6.707 8.666 1.00 97.38 229 MET A O 1
ATOM 1895 N N . LEU A 1 230 ? -16.125 -5.977 9.643 1.00 97.44 230 LEU A N 1
ATOM 1896 C CA . LEU A 1 230 ? -16.645 -7.316 9.915 1.00 97.44 230 LEU A CA 1
ATOM 1897 C C . LEU A 1 230 ? -17.003 -8.058 8.623 1.00 97.44 230 LEU A C 1
ATOM 1899 O O . LEU A 1 230 ? -16.754 -9.256 8.522 1.00 97.44 230 LEU A O 1
ATOM 1903 N N . ASP A 1 231 ? -17.561 -7.368 7.626 1.00 96.75 231 ASP A N 1
ATOM 1904 C CA . ASP A 1 231 ? -17.871 -7.982 6.332 1.00 96.75 231 ASP A CA 1
ATOM 1905 C C . ASP A 1 231 ? -16.604 -8.429 5.599 1.00 96.75 231 ASP A C 1
ATOM 1907 O O . ASP A 1 231 ? -16.588 -9.530 5.045 1.00 96.75 231 ASP A O 1
ATOM 1911 N N . ASN A 1 232 ? -15.534 -7.628 5.636 1.00 95.62 232 ASN A N 1
ATOM 1912 C CA . ASN A 1 232 ? -14.236 -8.029 5.090 1.00 95.62 232 ASN A CA 1
ATOM 1913 C C . ASN A 1 232 ? -13.671 -9.258 5.826 1.00 95.62 232 ASN A C 1
ATOM 1915 O O . ASN A 1 232 ? -13.352 -10.253 5.176 1.00 95.62 232 ASN A O 1
ATOM 1919 N N . ALA A 1 233 ? -13.649 -9.247 7.163 1.00 95.75 233 ALA A N 1
ATOM 1920 C CA . ALA A 1 233 ? -13.150 -10.371 7.963 1.00 95.75 233 ALA A CA 1
ATOM 1921 C C . ALA A 1 233 ? -13.943 -11.675 7.729 1.00 95.75 233 ALA A C 1
ATOM 1923 O O . ALA A 1 233 ? -13.377 -12.767 7.662 1.00 95.75 233 ALA A O 1
ATOM 1924 N N . MET A 1 234 ? -15.266 -11.581 7.543 1.00 95.06 234 MET A N 1
ATOM 1925 C CA . MET A 1 234 ? -16.103 -12.731 7.182 1.00 95.06 234 MET A CA 1
ATOM 1926 C C . MET A 1 234 ? -15.786 -13.277 5.783 1.00 95.06 234 MET A C 1
ATOM 1928 O O . MET A 1 234 ? -15.830 -14.493 5.586 1.00 95.06 234 MET A O 1
ATOM 1932 N N . LYS A 1 235 ? -15.465 -12.410 4.811 1.00 94.38 235 LYS A N 1
ATOM 1933 C CA . LYS A 1 235 ? -15.075 -12.829 3.453 1.00 94.38 235 LYS A CA 1
ATOM 1934 C C . LYS A 1 235 ? -13.727 -13.553 3.448 1.00 94.38 235 LYS A C 1
ATOM 1936 O O . LYS A 1 235 ? -13.624 -14.589 2.792 1.00 94.38 2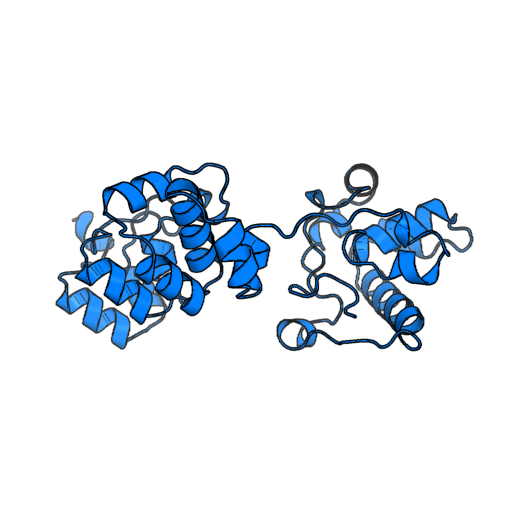35 LYS A O 1
ATOM 1941 N N . SER A 1 236 ? -12.739 -13.050 4.191 1.00 91.50 236 SER A N 1
ATOM 1942 C CA . SER A 1 236 ? -11.423 -13.695 4.342 1.00 91.50 236 SER A CA 1
ATOM 1943 C C . SER A 1 236 ? -11.453 -14.934 5.240 1.00 91.50 236 SER A C 1
ATOM 1945 O O . SER A 1 236 ? -10.531 -15.745 5.207 1.00 91.50 236 SER A O 1
ATOM 1947 N N . LYS A 1 237 ? -12.540 -15.136 5.999 1.00 94.38 237 LYS A N 1
ATOM 1948 C CA . LYS A 1 237 ? -12.691 -16.214 6.991 1.00 94.38 237 LYS A CA 1
ATOM 1949 C C . LYS A 1 237 ? -11.643 -16.134 8.109 1.00 94.38 237 LYS A C 1
ATOM 1951 O O . LYS A 1 237 ? -11.277 -17.159 8.684 1.00 94.38 237 LYS A O 1
ATOM 1956 N N . ASP A 1 238 ? -11.192 -14.927 8.446 1.00 92.81 238 ASP A N 1
ATOM 1957 C CA . ASP A 1 238 ? -10.281 -14.695 9.568 1.00 92.81 238 ASP A CA 1
ATOM 1958 C C . ASP A 1 238 ? -11.052 -14.758 10.894 1.00 92.81 238 ASP A C 1
ATOM 1960 O O . ASP A 1 238 ? -11.587 -13.761 11.383 1.00 92.81 238 ASP A O 1
ATOM 1964 N N . SER A 1 239 ? -11.113 -15.951 11.493 1.00 94.56 239 SER A N 1
ATOM 1965 C CA . SER A 1 239 ? -11.844 -16.184 12.744 1.00 94.56 239 SER A CA 1
ATOM 1966 C C . SER A 1 239 ? -11.375 -15.281 13.884 1.00 94.56 239 SER A C 1
ATOM 1968 O O . SER A 1 239 ? -12.192 -14.815 14.672 1.00 94.56 239 SER A O 1
ATOM 1970 N N . LYS A 1 240 ? -10.070 -14.991 13.960 1.00 95.50 240 LYS A N 1
ATOM 1971 C CA . LYS A 1 240 ? -9.506 -14.175 15.037 1.00 95.50 240 LYS A CA 1
ATOM 1972 C C . LYS A 1 240 ? -9.986 -12.730 14.927 1.00 95.50 240 LYS A C 1
ATOM 1974 O O . LYS A 1 240 ? -10.391 -12.136 15.927 1.00 95.50 240 LYS A O 1
ATOM 1979 N N . THR A 1 241 ? -9.949 -12.174 13.720 1.00 95.94 241 THR A N 1
ATOM 1980 C CA . THR A 1 241 ? -10.426 -10.812 13.468 1.00 95.94 241 THR A CA 1
ATOM 1981 C C . THR A 1 241 ? -11.945 -10.720 13.611 1.00 95.94 241 THR A C 1
ATOM 1983 O O . THR A 1 241 ? -12.431 -9.767 14.218 1.00 95.94 241 THR A O 1
ATOM 1986 N N . ILE A 1 242 ? -12.697 -11.728 13.153 1.00 97.12 242 ILE A N 1
ATOM 1987 C CA . ILE A 1 242 ? -14.154 -11.812 13.354 1.00 97.12 242 ILE A CA 1
ATOM 1988 C C . ILE A 1 242 ? -14.498 -11.749 14.848 1.00 97.12 242 ILE A C 1
ATOM 1990 O O . ILE A 1 242 ? -15.281 -10.890 15.255 1.00 97.12 242 ILE A O 1
ATOM 1994 N N . ASP A 1 243 ? -13.894 -12.610 15.670 1.00 97.56 243 ASP A N 1
ATOM 1995 C CA . ASP A 1 243 ? -14.176 -12.669 17.109 1.00 97.56 243 ASP A CA 1
ATOM 1996 C C . ASP A 1 243 ? -13.831 -11.349 17.809 1.00 97.56 243 ASP A C 1
ATOM 1998 O O . ASP A 1 243 ? -14.604 -10.848 18.631 1.00 97.56 243 ASP A O 1
ATOM 2002 N N . PHE A 1 244 ? -12.689 -10.749 17.459 1.00 97.94 244 PHE A N 1
ATOM 2003 C CA . PHE A 1 244 ? -12.270 -9.464 18.011 1.00 97.94 244 PHE A CA 1
ATOM 2004 C C . PHE A 1 244 ? -13.235 -8.331 17.643 1.00 97.94 244 PHE A C 1
ATOM 2006 O O . PHE A 1 244 ? -13.640 -7.560 18.515 1.00 97.94 244 PHE A O 1
ATOM 2013 N N . LEU A 1 245 ? -13.641 -8.239 16.376 1.00 97.94 245 LEU A N 1
ATOM 2014 C CA . LEU A 1 245 ? -14.591 -7.233 15.909 1.00 97.94 245 LEU A CA 1
ATOM 2015 C C . LEU A 1 245 ? -15.954 -7.399 16.596 1.00 97.94 245 LEU A C 1
ATOM 2017 O O . LEU A 1 245 ? -16.494 -6.428 17.126 1.00 97.94 245 LEU A O 1
ATOM 2021 N N . LEU A 1 246 ? -16.484 -8.624 16.674 1.00 97.81 246 LEU A N 1
ATOM 2022 C CA . LEU A 1 246 ? -17.749 -8.912 17.360 1.00 97.81 246 LEU A CA 1
ATOM 2023 C C . LEU A 1 246 ? -17.696 -8.548 18.849 1.00 97.81 246 LEU A C 1
ATOM 2025 O O . LEU A 1 246 ? -18.635 -7.944 19.368 1.00 97.81 246 LEU A O 1
ATOM 2029 N N . LYS A 1 247 ? -16.583 -8.848 19.531 1.00 97.81 247 LYS A N 1
ATOM 2030 C CA . LYS A 1 247 ? -16.363 -8.458 20.933 1.00 97.81 247 LYS A CA 1
ATOM 2031 C C . LYS A 1 247 ? -16.378 -6.937 21.126 1.00 97.81 247 LYS A C 1
ATOM 2033 O O . LYS A 1 247 ? -16.785 -6.467 22.184 1.00 97.81 247 LYS A O 1
ATOM 2038 N N . ASN A 1 248 ? -15.975 -6.183 20.106 1.00 97.62 248 ASN A N 1
ATOM 2039 C CA . ASN A 1 248 ? -16.014 -4.722 20.086 1.00 97.62 248 ASN A CA 1
ATOM 2040 C C . ASN A 1 248 ? -17.329 -4.154 19.517 1.00 97.62 248 ASN A C 1
ATOM 2042 O O . ASN A 1 248 ? -17.412 -2.962 19.236 1.00 97.62 248 ASN A O 1
ATOM 2046 N N . GLY A 1 249 ? -18.373 -4.975 19.362 1.00 96.69 249 GLY A N 1
ATOM 2047 C CA . GLY A 1 249 ? -19.692 -4.516 18.922 1.00 96.69 249 GLY A CA 1
ATOM 2048 C C . GLY A 1 249 ? -19.800 -4.254 17.420 1.00 96.69 249 GLY A C 1
ATOM 2049 O O . GLY A 1 249 ? -20.685 -3.507 16.996 1.00 96.69 249 GLY A O 1
ATOM 2050 N N . ALA A 1 250 ? -18.917 -4.851 16.614 1.00 97.25 250 ALA A N 1
ATOM 2051 C CA . ALA A 1 250 ? -19.008 -4.761 15.166 1.00 97.25 250 ALA A CA 1
ATOM 2052 C C . ALA A 1 250 ? -20.293 -5.416 14.646 1.00 97.25 250 ALA A C 1
ATOM 2054 O O . ALA A 1 250 ? -20.682 -6.509 15.067 1.00 97.25 250 ALA A O 1
ATOM 2055 N N . VAL A 1 251 ? -20.918 -4.779 13.664 1.00 96.25 251 VAL A N 1
ATOM 2056 C CA . VAL A 1 251 ? -22.053 -5.317 12.921 1.00 96.25 251 VAL A CA 1
ATOM 2057 C C . VAL A 1 251 ? -21.776 -5.273 11.422 1.00 96.25 251 VAL A C 1
ATOM 2059 O O . VAL A 1 251 ? -21.036 -4.431 10.916 1.00 96.25 251 VAL A O 1
ATOM 2062 N N . SER A 1 252 ? -22.385 -6.210 10.697 1.00 94.44 252 SER A N 1
ATOM 2063 C CA . SER A 1 252 ? -22.324 -6.238 9.235 1.00 94.44 252 SER A CA 1
ATOM 2064 C C . SER A 1 252 ? -23.010 -5.001 8.658 1.00 94.44 252 SER A C 1
ATOM 2066 O O . SER A 1 252 ? -24.114 -4.646 9.085 1.00 94.44 252 SER A O 1
ATOM 2068 N N . GLY A 1 253 ? -22.408 -4.407 7.628 1.00 88.31 253 GLY A N 1
ATOM 2069 C CA . GLY A 1 253 ? -22.950 -3.297 6.847 1.00 88.31 253 GLY A CA 1
ATOM 2070 C C . GLY A 1 253 ? -24.367 -3.564 6.334 1.00 88.31 253 GLY A C 1
ATOM 2071 O O . GLY A 1 253 ? -25.214 -2.669 6.299 1.00 88.31 253 GLY A O 1
ATOM 2072 N N . LYS A 1 254 ? -24.679 -4.834 6.047 1.00 84.81 254 LYS A N 1
ATOM 2073 C CA . LYS A 1 254 ? -26.004 -5.295 5.599 1.00 84.81 254 LYS A CA 1
ATOM 2074 C C . LYS A 1 254 ? -27.110 -5.112 6.641 1.00 84.81 254 LYS A C 1
ATOM 2076 O O . LYS A 1 254 ? -28.283 -5.135 6.277 1.00 84.81 254 LYS A O 1
ATOM 2081 N N . ARG A 1 255 ? -26.775 -4.950 7.927 1.00 80.25 255 ARG A N 1
ATOM 2082 C CA . ARG A 1 255 ? -27.765 -4.728 8.996 1.00 80.25 255 ARG A CA 1
ATOM 2083 C C . ARG A 1 255 ? -28.235 -3.280 9.109 1.00 80.25 255 ARG A C 1
ATOM 2085 O O . ARG A 1 255 ? -29.296 -3.070 9.673 1.00 80.25 255 ARG A O 1
ATOM 2092 N N . PHE A 1 256 ? -27.507 -2.312 8.550 1.00 68.56 256 PHE A N 1
ATOM 2093 C CA . PHE A 1 256 ? -27.905 -0.896 8.576 1.00 68.56 256 PHE A CA 1
ATOM 2094 C C . PHE A 1 256 ? -28.965 -0.528 7.527 1.00 68.56 256 PHE A C 1
ATOM 2096 O O . PHE A 1 256 ? -29.494 0.576 7.559 1.00 68.56 256 PHE A O 1
ATOM 2103 N N . GLY A 1 257 ? -29.247 -1.424 6.576 1.00 57.09 257 GLY A N 1
ATOM 2104 C CA . GLY A 1 257 ? -30.266 -1.238 5.536 1.00 57.09 257 GLY A CA 1
ATOM 2105 C C . GLY A 1 257 ? -31.608 -1.913 5.835 1.00 57.09 257 GLY A C 1
ATOM 2106 O O . GLY A 1 257 ? -32.382 -2.114 4.901 1.00 57.09 257 GLY A O 1
ATOM 2107 N N . ARG A 1 258 ? -31.851 -2.330 7.085 1.00 45.75 258 ARG A N 1
ATOM 2108 C CA . ARG A 1 258 ? -33.111 -2.928 7.550 1.00 45.75 258 ARG A CA 1
ATOM 2109 C C . ARG A 1 258 ? -33.793 -2.035 8.569 1.00 45.75 258 ARG A C 1
ATOM 2111 O O . ARG A 1 258 ? -33.065 -1.493 9.426 1.00 45.75 258 ARG A O 1
#

InterPro domains:
  IPR010366 Arginine ADP-riboxanase OspC1-4 [PF06128] (1-256)

pLDDT: mean 84.54, std 13.64, range [45.75, 98.25]

Organism: Shigella flexneri (NCBI:txid623)

Foldseek 3Di:
DFLADPLAQFQAQLVQFPPSVVCVVQFPQVNVSGRAGLVHPVSVPDGDDDDLVCLVVSLVVSLVVSLVPGPGPRSNVQVPPPPNDPV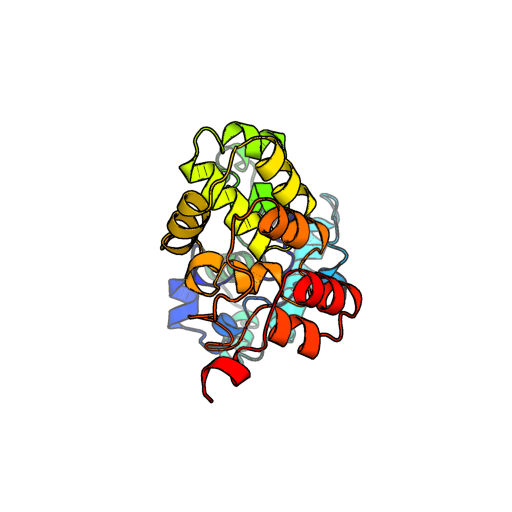NVVRSSCSNHNPLPPRVVVVPDPCSVVDDHDDQDLLNCLSVVPPVVVVVQCPDLVSLLLNLLSCLQNLVVVSNVVSVVVDPAALVSLVVSLPDPVHPSSVQWRSQCSCQALSHDPVSVVVCLVRVNDDLADAICHPPGQFGSLNSCVVSVVPVSNVVSVVSVYDTSVVVVD

Sequence (258 aa):
MTLTDHFDNAIPPVFYHEHQSFFLDNFKEVVDEVSRYVHGNQGKTDVPIFNTKDMRLGIGLHLIDFIRKSKDQRFREFCYNKNIDPVSLDRIINFVFQLEYHIPRMLSTDNFKKIRLRDISLEDAIKASNYEEINNKVTDKKMAHQALAYSLGNAKSDMALYLLSKFNFTKQDVAEMEKMNNNMYCELYDVEYLLSEDSANYKVLEYFINNGLVDVNKRFQKANSGDTMLDNAMKSKDSKTIDFLLKNGAVSGKRFGR

Radius of gyration: 22.12 Å; chains: 1; bounding box: 66×33×59 Å